Protein 3QXC (pdb70)

Foldseek 3Di:
DFAAEEEEFELFAPQQRLVLVLVLCVVCVVVVFFEAEAAAAEEQDDVVPDQPGSLSVRVVSNCVPPVPDDSCLRYPHYFNDPAQQAVRCCPPPVPDQDDLVVVLVSQSVCSNPGNYYYYYYPGGQAGDRHPVDGNVRSCVVNLHAYEYEYHQDPPRVVSVVVVVVVVVVDPHHYAYAYADDPPDPVSVVPPVVVLVVVQVVDPHGYYHSVVDSPVVVCVRNDDD

B-factor: mean 19.6, std 9.75, range [3.54, 58.25]

Secondary structure (DSSP, 8-state):
---EEEEEEESSTTSSHHHHHHHHHHHHHHTT--EEEE--EE-S--TTT---SHHHHHHHHHHTT-TT--HHHH--EE-SSSS-HHHHHHHH-TT----HHHHHHHHHHGGGT-SEEEEE--S-TT-BSSSS-BHHHHHHHHT-EEEEEE--STTHHHHHHHHHHHHHTSSS-EEEEE---TT--HHHHHTHHHHHHHHHH-SS--EEGGG-HHHHHHHHHS--

Sequence (224 aa):
FQQGHMLFISSSATNTNNAGKTTCARLLAQYCNACGVKTILLKPIETGVNDAINHSSSDAHLFLQQDNRLLDRSLTLKDISFYRYHKVSAPLIIAQQEEDPNAPIDTDNLTQRLHHNNFTKTYDLVIVEGAGGLCVPIITLEEEENMLDFALKLKAKMMLLISHDNLGLINDCLLLNDFLLKSHQQLDDYKKIAINLKGNNTAFHSISLPY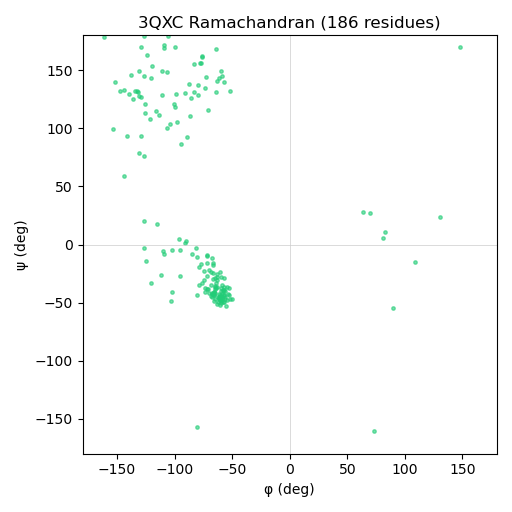IEELFNTRSNNPIVIFQQSLLKVLMSFALKGS

Radius of gyration: 17.0 Å; Cα contacts (8 Å, |Δi|>4): 403; chain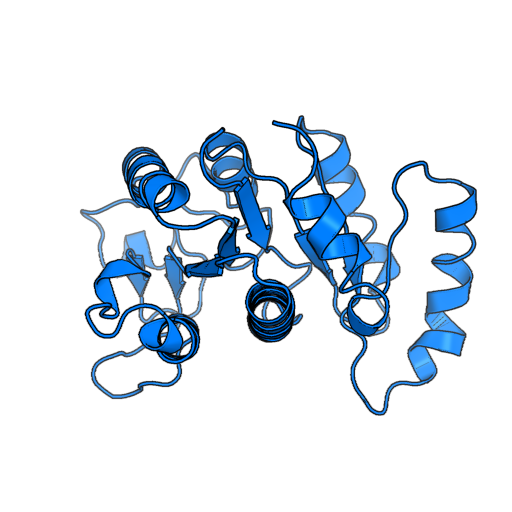s: 1; bounding box: 44×36×46 Å

Nearest PDB structures (foldseek):
  3mle-assembly2_B  TM=9.987E-01  e=5.145E-45  Helicobacter pylori 26695
  3of5-assembly1_A  TM=8.671E-01  e=1.325E-14  Francisella tularensis subsp. tularensis SCHU S4
  1dae-assembly1_A  TM=8.738E-01  e=1.668E-13  Escherichia coli
  1a82-assembly1_A  TM=8.531E-01  e=7.324E-14  Escherichia coli
  1dts-assembly1_A-2  TM=8.690E-01  e=9.820E-13  Escherichia coli

InterPro domains:
  IPR004472 Dethiobiotin synthase BioD [MF_00336] (1-194)
  IPR004472 Dethiobiotin synthase BioD [PTHR43210] (1-175)
  IPR004472 Dethiobiotin synthase BioD [TIGR00347] (3-168)
  IPR027417 P-loop containing nucleoside triphosphate hydrolase [G3DSA:3.40.50.300] (1-218)
  IPR027417 P-loop containing nucleoside triphosphate hydrolase [SSF52540] (2-175)

CATH classification: 3.40.50.300

Structure (mmCIF, N/CA/C/O backbone):
data_3QXC
#
_entry.id   3QXC
#
_cell.length_a   81.883
_cell.length_b   37.691
_cell.length_c   69.184
_cell.angle_alpha   90.00
_cell.angle_beta   101.24
_cell.angle_gamma   90.00
#
_symmetry.space_group_name_H-M   'C 1 2 1'
#
loop_
_entity.id
_entity.type
_entity.pdbx_description
1 polymer 'Dethiobiotin synthetase'
2 non-polymer "ADENOSINE-5'-TRIPHOSPHATE"
3 non-polymer 'MAGNESIUM ION'
4 non-polymer 'NITRATE ION'
5 non-polymer 1,2-ETHANEDIOL
6 non-polymer GLYCEROL
7 non-polymer DI(HYDROXYETHYL)ETHER
8 water water
#
loop_
_atom_site.group_PDB
_atom_site.id
_atom_site.type_symbol
_atom_site.label_atom_id
_atom_site.label_alt_id
_atom_site.label_comp_id
_atom_site.label_asym_id
_atom_site.label_entity_id
_atom_site.label_seq_id
_atom_site.pdbx_PDB_ins_code
_atom_site.Cartn_x
_atom_site.Cartn_y
_atom_site.Cartn_z
_atom_site.occupancy
_atom_site.B_iso_or_equiv
_atom_site.auth_seq_id
_atom_site.auth_comp_id
_atom_site.auth_asym_id
_atom_site.auth_atom_id
_atom_site.pdbx_PDB_model_num
ATOM 1 N N . PHE A 1 19 ? 23.449 -3.811 -5.709 1.00 24.91 -3 PHE A N 1
ATOM 2 C CA . PHE A 1 19 ? 21.952 -3.934 -5.932 1.00 22.12 -3 PHE A CA 1
ATOM 3 C C . PHE A 1 19 ? 21.517 -5.184 -5.216 1.00 19.62 -3 PHE A C 1
ATOM 4 O O . PHE A 1 19 ? 22.325 -5.983 -4.749 1.00 18.05 -3 PHE A O 1
ATOM 12 N N A GLN A 1 20 ? 20.228 -5.467 -5.236 0.50 18.42 -2 GLN A N 1
ATOM 13 N N B GLN A 1 20 ? 20.207 -5.430 -5.182 0.50 17.72 -2 GLN A N 1
ATOM 14 C CA A GLN A 1 20 ? 19.758 -6.791 -4.895 0.50 17.11 -2 GLN A CA 1
ATOM 15 C CA B GLN A 1 20 ? 19.654 -6.756 -4.863 0.50 15.66 -2 GLN A CA 1
ATOM 16 C C A GLN A 1 20 ? 20.064 -7.767 -6.053 0.50 16.84 -2 GLN A C 1
ATOM 17 C C B GLN A 1 20 ? 19.916 -7.708 -6.063 0.50 15.75 -2 GLN A C 1
ATOM 18 O O A GLN A 1 20 ? 20.758 -7.415 -7.028 0.50 16.19 -2 GLN A O 1
ATOM 19 O O B GLN A 1 20 ? 20.429 -7.243 -7.103 0.50 16.26 -2 GLN A O 1
ATOM 30 N N . GLY A 1 21 ? 19.707 -9.016 -5.862 1.00 16.43 -1 GLY A N 1
ATOM 31 C CA . GLY A 1 21 ? 20.004 -10.061 -6.882 1.00 15.09 -1 GLY A CA 1
ATOM 32 C C . GLY A 1 21 ? 19.363 -9.689 -8.232 1.00 16.33 -1 GLY A C 1
ATOM 33 O O . GLY A 1 21 ? 18.309 -9.008 -8.320 1.00 16.76 -1 GLY A O 1
ATOM 34 N N . HIS A 1 22 ? 19.997 -10.131 -9.273 1.00 14.50 0 HIS A N 1
ATOM 35 C CA . HIS A 1 22 ? 19.518 -10.008 -10.635 1.00 12.67 0 HIS A CA 1
ATOM 36 C C . HIS A 1 22 ? 18.421 -11.024 -10.897 1.00 11.15 0 HIS A C 1
ATOM 37 O O . HIS A 1 22 ? 18.320 -12.011 -10.183 1.00 12.75 0 HIS A O 1
ATOM 44 N N . MET A 1 23 ? 17.651 -10.781 -11.936 1.00 12.71 1 ME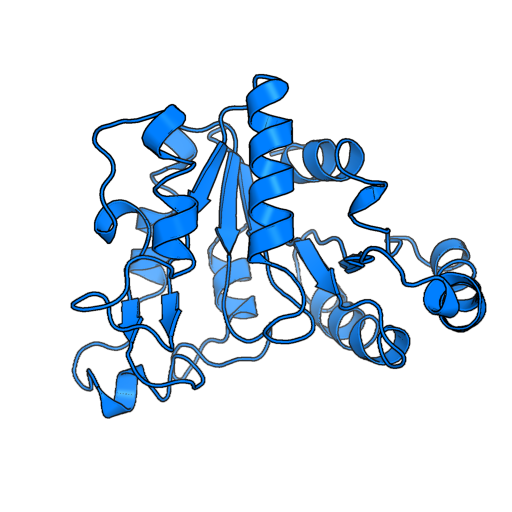T A N 1
ATOM 45 C CA . MET A 1 23 ? 16.543 -11.700 -12.286 1.00 11.45 1 MET A CA 1
ATOM 46 C C . MET A 1 23 ? 16.577 -11.944 -13.783 1.00 11.34 1 MET A C 1
ATOM 47 O O . MET A 1 23 ? 16.695 -10.983 -14.575 1.00 12.36 1 MET A O 1
ATOM 52 N N . LEU A 1 24 ? 16.486 -13.206 -14.139 1.00 11.39 2 LEU A N 1
ATOM 53 C CA . LEU A 1 24 ? 16.495 -13.647 -15.527 1.00 10.43 2 LEU A CA 1
ATOM 54 C C . LEU A 1 24 ? 15.264 -14.487 -15.779 1.00 10.71 2 LEU A C 1
ATOM 55 O O . LEU A 1 24 ? 15.063 -15.526 -15.142 1.00 12.32 2 LEU A O 1
ATOM 60 N N . PHE A 1 25 ? 14.451 -14.047 -16.727 1.00 10.47 3 PHE A N 1
ATOM 61 C CA . PHE A 1 25 ? 13.296 -14.780 -17.190 1.00 9.86 3 PHE A CA 1
ATOM 62 C C . PHE A 1 25 ? 13.709 -15.727 -18.305 1.00 10.68 3 PHE A C 1
ATOM 63 O O . PHE A 1 25 ? 14.464 -15.291 -19.175 1.00 11.95 3 PHE A O 1
ATOM 71 N N . ILE A 1 26 ? 13.200 -16.923 -18.280 1.00 10.80 4 ILE A N 1
ATOM 72 C CA . ILE A 1 26 ? 13.482 -17.905 -19.329 1.00 11.01 4 ILE A CA 1
ATOM 73 C C . ILE A 1 26 ? 12.199 -18.239 -20.030 1.00 11.04 4 ILE A C 1
ATOM 74 O O . ILE A 1 26 ? 11.263 -18.816 -19.440 1.00 12.05 4 ILE A O 1
ATOM 79 N N A SER A 1 27 ? 12.135 -17.870 -21.305 0.55 10.46 5 SER A N 1
ATOM 80 N N B SER A 1 27 ? 12.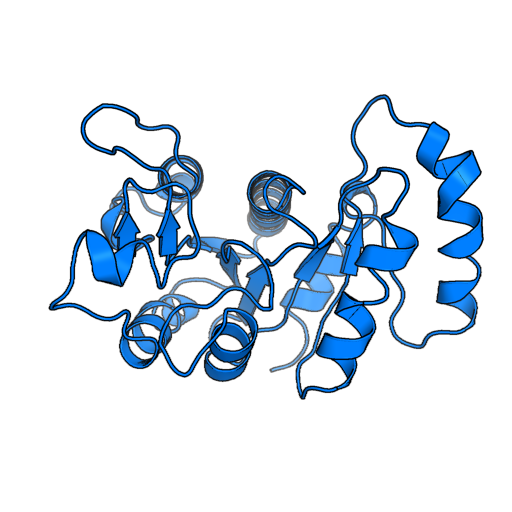186 -17.880 -21.306 0.15 9.77 5 SER A N 1
ATOM 81 N N C SER A 1 27 ? 12.165 -17.886 -21.308 0.30 10.20 5 SER A N 1
ATOM 82 C CA A SER A 1 27 ? 10.992 -18.172 -22.201 0.55 10.36 5 SER A CA 1
ATOM 83 C CA B SER A 1 27 ? 11.069 -18.114 -22.238 0.15 8.90 5 SER A CA 1
ATOM 84 C CA C SER A 1 27 ? 11.039 -18.167 -22.218 0.30 9.68 5 SER A CA 1
ATOM 85 C C A SER A 1 27 ? 11.536 -19.023 -23.327 0.55 10.30 5 SER A C 1
ATOM 86 C C B SER A 1 27 ? 11.538 -19.081 -23.314 0.15 9.64 5 SER A C 1
ATOM 87 C C C SER A 1 27 ? 11.545 -19.063 -23.324 0.30 9.99 5 SER A C 1
ATOM 88 O O A SER A 1 27 ? 12.659 -19.424 -23.322 0.55 11.14 5 SER A O 1
ATOM 89 O O B SER A 1 27 ? 12.637 -19.601 -23.248 0.15 9.94 5 SER A O 1
ATOM 90 O O C SER A 1 27 ? 12.663 -19.519 -23.303 0.30 10.65 5 SER A O 1
ATOM 97 N N . ALA A 1 28 ? 10.683 -19.347 -24.310 1.00 10.95 6 ALA A N 1
ATOM 98 C CA . ALA A 1 28 ? 11.050 -20.267 -25.381 1.00 11.13 6 ALA A CA 1
ATOM 99 C C . ALA A 1 28 ? 10.287 -19.993 -26.656 1.00 11.76 6 ALA A C 1
ATOM 100 O O . ALA A 1 28 ? 9.219 -19.393 -26.630 1.00 12.03 6 ALA A O 1
ATOM 102 N N . THR A 1 29 ? 10.829 -20.484 -27.719 1.00 11.57 7 THR A N 1
ATOM 103 C CA . THR A 1 29 ? 10.129 -20.491 -29.000 1.00 11.81 7 THR A CA 1
ATOM 104 C C . THR A 1 29 ? 8.888 -21.392 -28.940 1.00 13.57 7 THR A C 1
ATOM 105 O O . THR A 1 29 ? 7.931 -21.141 -29.693 1.00 15.79 7 THR A O 1
ATOM 109 N N . ASN A 1 30 ? 8.862 -22.434 -28.114 1.00 15.18 8 ASN A N 1
ATOM 110 C CA . ASN A 1 30 ? 7.808 -23.434 -28.099 1.00 15.31 8 ASN A CA 1
ATOM 111 C C . ASN A 1 30 ? 7.862 -24.180 -26.836 1.00 14.80 8 ASN A C 1
ATOM 112 O O . ASN A 1 30 ? 8.927 -24.295 -26.223 1.00 14.41 8 ASN A O 1
ATOM 117 N N A THR A 1 31 ? 6.719 -24.677 -26.375 0.70 15.74 9 THR A N 1
ATOM 118 N N B THR A 1 31 ? 6.724 -24.727 -26.424 0.30 15.35 9 THR A N 1
ATOM 119 C CA . THR A 1 31 ? 6.722 -25.630 -25.293 1.00 15.29 9 THR A CA 1
ATOM 120 C C A THR A 1 31 ? 7.587 -26.799 -25.703 0.70 14.89 9 THR A C 1
ATOM 121 C C B THR A 1 31 ? 7.689 -26.837 -25.619 0.30 14.38 9 THR A C 1
ATOM 122 O O A THR A 1 31 ? 7.649 -27.220 -26.842 0.70 15.66 9 THR A O 1
ATOM 123 O O B THR A 1 31 ? 7.803 -27.273 -26.761 0.30 14.05 9 THR A O 1
ATOM 130 N N A ASN A 1 32 ? 8.351 -27.259 -24.729 0.50 13.09 10 ASN A N 1
ATOM 131 N N B ASN A 1 32 ? 8.401 -27.354 -24.623 0.50 12.99 10 ASN A N 1
ATOM 132 C CA A ASN A 1 32 ? 9.230 -28.412 -24.843 0.50 14.14 10 ASN A CA 1
ATOM 133 C CA B ASN A 1 32 ? 9.361 -28.457 -24.788 0.50 14.20 10 ASN A CA 1
ATOM 134 C C A ASN A 1 32 ? 10.572 -28.055 -25.520 0.50 13.80 10 ASN A C 1
ATOM 135 C C B ASN A 1 32 ? 10.627 -28.063 -25.529 0.50 14.05 10 ASN A C 1
ATOM 136 O O A ASN A 1 32 ? 11.386 -28.986 -25.742 0.50 15.33 10 ASN A O 1
ATOM 137 O O B ASN A 1 32 ? 11.455 -28.970 -25.802 0.50 15.51 10 ASN A O 1
ATOM 146 N N . ALA A 1 33 ? 10.892 -26.768 -25.780 1.00 13.30 11 ALA A N 1
ATOM 147 C CA . ALA A 1 33 ? 12.129 -26.347 -26.474 1.00 12.72 11 ALA A CA 1
ATOM 148 C C . ALA A 1 33 ? 13.336 -26.594 -25.601 1.00 13.13 11 ALA A C 1
ATOM 149 O O . ALA A 1 33 ? 14.423 -26.789 -26.115 1.00 12.50 11 ALA A O 1
ATOM 151 N N . GLY A 1 34 ? 13.185 -26.539 -24.276 1.00 12.77 12 GLY A N 1
ATOM 152 C CA . GLY A 1 34 ? 14.293 -26.778 -23.358 1.00 12.28 12 GLY A CA 1
ATOM 153 C C . GLY A 1 34 ? 14.495 -25.734 -22.248 1.00 11.75 12 GLY A C 1
ATOM 154 O O . GLY A 1 34 ? 15.577 -25.639 -21.679 1.00 12.61 12 GLY A O 1
ATOM 155 N N . LYS A 1 35 ? 13.449 -24.991 -21.873 1.00 11.21 13 LYS A N 1
ATOM 156 C CA . LYS A 1 35 ? 13.573 -24.037 -20.781 1.00 11.03 13 LYS A CA 1
ATOM 157 C C . LYS A 1 35 ? 14.086 -24.672 -19.491 1.00 10.89 13 LYS A C 1
ATOM 158 O O . LYS A 1 35 ? 15.032 -24.103 -18.897 1.00 11.57 13 LYS A O 1
ATOM 164 N N . THR A 1 36 ? 13.449 -25.729 -19.043 1.00 11.47 14 THR A N 1
ATOM 165 C CA . THR A 1 36 ? 13.811 -26.296 -17.784 1.00 11.18 14 THR A CA 1
ATOM 166 C C . THR A 1 36 ? 15.201 -26.921 -17.834 1.00 12.29 14 THR A C 1
ATOM 167 O O . THR A 1 36 ? 16.014 -26.737 -16.899 1.00 12.65 14 THR A O 1
ATOM 171 N N . THR A 1 37 ? 15.538 -27.625 -18.899 1.00 12.38 15 THR A N 1
ATOM 172 C CA . THR A 1 37 ? 16.876 -28.211 -19.046 1.00 12.51 15 THR A CA 1
ATOM 173 C C . THR A 1 37 ? 17.954 -27.123 -18.957 1.00 13.21 15 THR A C 1
ATOM 174 O O . THR A 1 37 ? 18.965 -27.241 -18.256 1.00 13.27 15 THR A O 1
ATOM 178 N N . CYS A 1 38 ? 17.746 -26.068 -19.723 1.00 12.17 16 CYS A N 1
ATOM 179 C CA . CYS A 1 38 ? 18.753 -25.016 -19.833 1.00 10.91 16 CYS A CA 1
ATOM 180 C C . CYS A 1 38 ? 18.792 -24.178 -18.568 1.00 12.14 16 CYS A C 1
ATOM 181 O O . CYS A 1 38 ? 19.888 -23.809 -18.116 1.00 12.71 16 CYS A O 1
ATOM 184 N N . ALA A 1 39 ? 17.644 -23.921 -17.952 1.00 11.11 17 ALA A N 1
ATOM 185 C CA . ALA A 1 39 ? 17.620 -23.212 -16.673 1.00 11.64 17 ALA A CA 1
ATOM 186 C C . ALA A 1 39 ? 18.414 -23.970 -15.637 1.00 11.37 17 ALA A C 1
ATOM 187 O O . ALA A 1 39 ? 19.191 -23.389 -14.864 1.00 12.48 17 ALA A O 1
ATOM 189 N N . ARG A 1 40 ? 18.193 -25.284 -15.550 1.00 11.32 18 ARG A N 1
ATOM 190 C CA . ARG A 1 40 ? 18.874 -26.103 -14.527 1.00 12.54 18 ARG A CA 1
ATOM 191 C C . ARG A 1 40 ? 20.362 -26.090 -14.821 1.00 11.72 18 ARG A C 1
ATOM 192 O O . ARG A 1 40 ? 21.192 -26.023 -13.887 1.00 12.89 18 ARG A O 1
ATOM 200 N N . LEU A 1 41 ? 20.786 -26.204 -16.060 1.00 13.25 19 LEU A N 1
ATOM 201 C CA . LEU A 1 41 ? 22.227 -26.208 -16.410 1.00 13.57 19 LEU A CA 1
ATOM 202 C C . LEU A 1 41 ? 22.823 -24.858 -16.089 1.00 13.01 19 LEU A C 1
ATOM 203 O O . LEU A 1 41 ? 23.949 -24.798 -15.532 1.00 13.47 19 LEU A O 1
ATOM 208 N N . LEU A 1 42 ? 22.122 -23.750 -16.360 1.00 12.44 20 LEU A N 1
ATOM 209 C CA . LEU A 1 42 ? 22.681 -22.434 -16.072 1.00 12.34 20 LEU A CA 1
ATOM 210 C C . LEU A 1 42 ? 22.768 -22.182 -14.558 1.00 11.96 20 LEU A C 1
ATOM 211 O O . LEU A 1 42 ? 23.789 -21.688 -14.086 1.00 12.76 20 LEU A O 1
ATOM 216 N N . ALA A 1 43 ? 21.711 -22.571 -13.798 1.00 11.98 21 ALA A N 1
ATOM 217 C CA . ALA A 1 43 ? 21.795 -22.371 -12.360 1.00 11.70 21 ALA A CA 1
ATOM 218 C C . ALA A 1 43 ? 22.922 -23.252 -11.765 1.00 12.26 21 ALA A C 1
ATOM 219 O O . ALA A 1 43 ? 23.592 -22.815 -10.824 1.00 13.13 21 ALA A O 1
ATOM 221 N N . GLN A 1 44 ? 23.113 -24.463 -12.278 1.00 12.61 22 GLN A N 1
ATOM 222 C CA . GLN A 1 44 ? 24.179 -25.327 -11.771 1.00 12.99 22 GLN A CA 1
ATOM 223 C C . GLN A 1 44 ? 25.521 -24.657 -11.994 1.00 13.23 22 GLN A C 1
ATOM 224 O O . GLN A 1 44 ? 26.392 -24.583 -11.088 1.00 14.81 22 GLN A O 1
ATOM 230 N N . TYR A 1 45 ? 25.731 -24.119 -13.173 1.00 12.94 23 TYR A N 1
ATOM 231 C CA . TYR A 1 45 ? 26.986 -23.422 -13.527 1.00 13.37 23 TYR A CA 1
ATOM 232 C C . TYR A 1 45 ? 27.169 -22.226 -12.652 1.00 12.53 23 TYR A C 1
ATOM 233 O O . TYR A 1 45 ? 28.273 -22.017 -12.079 1.00 14.34 23 TYR A O 1
ATOM 242 N N . CYS A 1 46 ? 26.153 -21.386 -12.508 1.00 12.90 24 CYS A N 1
ATOM 243 C CA . CYS A 1 46 ? 26.268 -20.194 -11.704 1.00 13.56 24 CYS A CA 1
ATOM 244 C C . CYS A 1 46 ? 26.588 -20.597 -10.252 1.00 13.51 24 CYS A C 1
ATOM 245 O O . CYS A 1 46 ? 27.532 -20.023 -9.659 1.00 13.86 24 CYS A O 1
ATOM 248 N N . ASN A 1 47 ? 25.867 -21.546 -9.692 1.00 13.25 25 ASN A N 1
ATOM 249 C CA . ASN A 1 47 ? 26.150 -21.961 -8.301 1.00 14.46 25 ASN A CA 1
ATOM 250 C C . ASN A 1 47 ? 27.595 -22.476 -8.166 1.00 15.14 25 ASN A C 1
ATOM 251 O O . ASN A 1 47 ? 28.227 -22.231 -7.150 1.00 16.46 25 ASN A O 1
ATOM 256 N N . ALA A 1 48 ? 28.117 -23.172 -9.143 1.00 15.43 26 ALA A N 1
ATOM 257 C CA . ALA A 1 48 ? 29.473 -23.711 -9.096 1.00 15.70 26 ALA A CA 1
ATOM 258 C C . ALA A 1 48 ? 30.490 -22.618 -9.192 1.00 17.10 26 ALA A C 1
ATOM 259 O O . ALA A 1 48 ? 31.616 -22.786 -8.669 1.00 20.62 26 ALA A O 1
ATOM 261 N N . CYS A 1 49 ? 30.146 -21.481 -9.711 1.00 16.17 27 CYS A N 1
ATOM 262 C CA . CYS A 1 49 ? 30.952 -20.279 -9.797 1.00 17.97 27 CYS A CA 1
ATOM 263 C C . CYS A 1 49 ? 30.799 -19.329 -8.572 1.00 17.88 27 CYS A C 1
ATOM 264 O O . CYS A 1 49 ? 31.373 -18.232 -8.553 1.00 22.96 27 CYS A O 1
ATOM 267 N N . GLY A 1 50 ? 30.018 -19.777 -7.599 1.00 16.67 28 GLY A N 1
ATOM 268 C CA . GLY A 1 50 ? 29.770 -18.941 -6.432 1.00 19.55 28 GLY A CA 1
ATOM 269 C C . GLY A 1 50 ? 28.676 -17.896 -6.574 1.00 18.53 28 GLY A C 1
ATOM 270 O O . GLY A 1 50 ? 28.582 -17.001 -5.753 1.00 20.15 28 GLY A O 1
ATOM 271 N N . VAL A 1 51 ? 27.899 -17.959 -7.634 1.00 15.71 29 VAL A N 1
ATOM 272 C CA . VAL A 1 51 ? 26.809 -17.038 -7.839 1.00 15.65 29 VAL A CA 1
ATOM 273 C C . VAL A 1 51 ? 25.549 -17.786 -7.360 1.00 14.18 29 VAL A C 1
ATOM 274 O O . VAL A 1 51 ? 25.094 -18.716 -8.029 1.00 13.82 29 VAL A O 1
ATOM 278 N N . LYS A 1 52 ? 25.036 -17.409 -6.207 1.00 13.50 30 LYS A N 1
ATOM 279 C CA . LYS A 1 52 ? 23.983 -18.107 -5.542 1.00 13.41 30 LYS A CA 1
ATOM 280 C C . LYS A 1 52 ? 22.646 -17.914 -6.315 1.00 12.64 30 LYS A C 1
ATOM 281 O O . LYS A 1 52 ? 22.168 -16.798 -6.419 1.00 12.63 30 LYS A O 1
ATOM 287 N N . THR A 1 53 ? 22.122 -19.005 -6.822 1.00 12.80 31 THR A N 1
ATOM 288 C CA . THR A 1 53 ? 21.060 -18.924 -7.851 1.00 11.36 31 THR A CA 1
ATOM 289 C C . THR A 1 53 ? 19.909 -19.833 -7.486 1.00 11.71 31 THR A C 1
ATOM 290 O O . THR A 1 53 ? 20.108 -21.016 -7.197 1.00 12.77 31 THR A O 1
ATOM 294 N N . ILE A 1 54 ? 18.691 -19.275 -7.546 1.00 11.91 32 ILE A N 1
ATOM 295 C CA . ILE A 1 54 ? 17.442 -20.021 -7.293 1.00 12.41 32 ILE A CA 1
ATOM 296 C C . ILE A 1 54 ? 16.678 -20.135 -8.648 1.00 11.17 32 ILE A C 1
ATOM 297 O O . ILE A 1 54 ? 16.716 -19.196 -9.451 1.00 12.17 32 ILE A O 1
ATOM 302 N N . LEU A 1 55 ? 15.939 -21.235 -8.765 1.00 10.44 33 LEU A N 1
ATOM 303 C CA . LEU A 1 55 ? 15.080 -21.514 -9.910 1.00 11.55 33 LEU A CA 1
ATOM 304 C C . LEU A 1 55 ? 13.623 -21.440 -9.465 1.00 10.49 33 LEU A C 1
ATOM 305 O O . LEU A 1 55 ? 13.208 -22.199 -8.560 1.00 11.48 33 LEU A O 1
ATOM 310 N N . LEU A 1 56 ? 12.802 -20.685 -10.161 1.00 10.79 34 LEU A N 1
ATOM 311 C CA . LEU A 1 56 ? 11.390 -20.492 -9.844 1.00 10.36 34 LEU A CA 1
ATOM 312 C C . LEU A 1 56 ? 10.545 -20.815 -11.080 1.00 11.44 34 LEU A C 1
ATOM 313 O O . LEU A 1 56 ? 10.952 -20.549 -12.205 1.00 10.96 34 LEU A O 1
ATOM 318 N N . LYS A 1 57 ? 9.376 -21.381 -10.826 1.00 11.11 35 LYS A N 1
ATOM 319 C CA . LYS A 1 57 ? 8.405 -21.713 -11.882 1.00 11.30 35 LYS A CA 1
ATOM 320 C C . LYS A 1 57 ? 7.070 -21.171 -11.433 1.00 10.45 35 LYS A C 1
ATOM 321 O O . LYS A 1 57 ? 6.229 -21.927 -10.901 1.00 11.93 35 LYS A O 1
ATOM 327 N N . PRO A 1 58 ? 6.803 -19.875 -11.558 1.00 11.05 36 PRO A N 1
ATOM 328 C CA . PRO A 1 58 ? 5.663 -19.264 -10.862 1.00 11.89 36 PRO A CA 1
ATOM 329 C C . PRO A 1 58 ? 4.323 -19.784 -11.308 1.00 12.34 36 PRO A C 1
ATOM 330 O O . PRO A 1 58 ? 3.395 -19.855 -10.493 1.00 12.21 36 PRO A O 1
ATOM 334 N N . ILE A 1 59 ? 4.219 -20.134 -12.585 1.00 11.78 37 ILE A N 1
ATOM 335 C CA . ILE A 1 59 ? 2.987 -20.623 -13.219 1.00 11.82 37 ILE A CA 1
ATOM 336 C C . ILE A 1 59 ? 3.298 -21.889 -13.934 1.00 12.16 37 ILE A C 1
ATOM 337 O O . ILE A 1 59 ? 4.202 -21.994 -14.750 1.00 13.17 37 ILE A O 1
ATOM 342 N N . GLU A 1 60 ? 2.528 -22.933 -13.638 1.00 13.08 38 GLU A N 1
ATOM 343 C CA . GLU A 1 60 ? 2.750 -24.219 -14.275 1.00 13.30 38 GLU A CA 1
ATOM 344 C C . GLU A 1 60 ? 1.414 -24.881 -14.622 1.00 14.06 38 GLU A C 1
ATOM 345 O O . GLU A 1 60 ? 0.556 -24.982 -13.718 1.00 15.60 38 GLU A O 1
ATOM 351 N N . THR A 1 61 ? 1.261 -25.334 -15.861 1.00 15.38 39 THR A N 1
ATOM 352 C CA . THR A 1 61 ? 0.071 -26.082 -16.312 1.00 15.24 39 THR A CA 1
ATOM 353 C C . THR A 1 61 ? 0.460 -27.517 -16.544 1.00 16.18 39 THR A C 1
ATOM 354 O O . THR A 1 61 ? 1.625 -27.930 -16.455 1.00 16.73 39 THR A O 1
ATOM 358 N N . GLY A 1 62 ? -0.560 -28.386 -16.737 1.00 15.68 40 GLY A N 1
ATOM 359 C CA . GLY A 1 62 ? -0.294 -29.761 -16.958 1.00 17.79 40 GLY A CA 1
ATOM 360 C C . GLY A 1 62 ? 0.221 -30.598 -15.848 1.00 17.05 40 GLY A C 1
ATOM 361 O O . GLY A 1 62 ? 0.910 -31.603 -16.039 1.00 20.64 40 GLY A O 1
ATOM 362 N N . VAL A 1 63 ? -0.107 -30.215 -14.612 1.00 16.99 41 VAL A N 1
ATOM 363 C CA . VAL A 1 63 ? 0.468 -30.885 -13.500 1.00 17.79 41 VAL A CA 1
ATOM 364 C C . VAL A 1 63 ? -0.597 -31.556 -12.600 1.00 18.96 41 VAL A C 1
ATOM 365 O O . VAL A 1 63 ? -1.731 -31.125 -12.566 1.00 20.93 41 VAL A O 1
ATOM 369 N N . ASN A 1 64 ? -0.185 -32.593 -11.908 1.00 19.33 42 ASN A N 1
ATOM 370 C CA . ASN A 1 64 ? -1.049 -33.233 -10.881 1.00 19.49 42 ASN A CA 1
ATOM 371 C C . ASN A 1 64 ? -0.154 -33.614 -9.727 1.00 19.24 42 ASN A C 1
ATOM 372 O O . ASN A 1 64 ? 0.408 -34.683 -9.700 1.00 20.21 42 ASN A O 1
ATOM 377 N N . ASP A 1 65 ? -0.080 -32.701 -8.763 1.00 18.76 43 ASP A N 1
ATOM 378 C CA . ASP A 1 65 ? 0.868 -32.809 -7.681 1.00 19.16 43 ASP A CA 1
ATOM 379 C C . ASP A 1 65 ? 0.541 -33.881 -6.680 1.00 22.69 43 ASP A C 1
ATOM 380 O O . ASP A 1 65 ? 1.393 -34.227 -5.881 1.00 23.28 43 ASP A O 1
ATOM 385 N N . ALA A 1 66 ? -0.695 -34.329 -6.755 1.00 23.14 44 ALA A N 1
ATOM 386 C CA . ALA A 1 66 ? -1.161 -35.398 -5.802 1.00 25.12 44 ALA A CA 1
ATOM 387 C C . ALA A 1 66 ? -0.518 -36.710 -6.187 1.00 26.15 44 ALA A C 1
ATOM 388 O O . ALA A 1 66 ? -0.422 -37.614 -5.324 1.00 29.10 44 ALA A O 1
ATOM 390 N N . ILE A 1 67 ? -0.182 -36.885 -7.430 1.00 25.84 45 ILE A N 1
ATOM 391 C CA . ILE A 1 67 ? 0.264 -38.191 -7.989 1.00 27.98 45 ILE A CA 1
ATOM 392 C C . ILE A 1 67 ? 1.609 -38.155 -8.675 1.00 27.47 45 ILE A C 1
ATOM 393 O O . ILE A 1 67 ? 2.157 -39.200 -8.955 1.00 30.01 45 ILE A O 1
ATOM 398 N N . ASN A 1 68 ? 2.155 -36.957 -8.996 1.00 25.74 46 ASN A N 1
ATOM 399 C CA . ASN A 1 68 ? 3.373 -36.838 -9.803 1.00 24.56 46 ASN A CA 1
ATOM 400 C C . ASN A 1 68 ? 4.324 -35.759 -9.167 1.00 23.59 46 ASN A C 1
ATOM 401 O O . ASN A 1 68 ? 3.857 -34.642 -8.859 1.00 25.69 46 ASN A O 1
ATOM 406 N N . HIS A 1 69 ? 5.545 -36.140 -8.890 1.00 20.96 47 HIS A N 1
ATOM 407 C CA . HIS A 1 69 ? 6.539 -35.257 -8.295 1.00 20.77 47 HIS A CA 1
ATOM 408 C C . HIS A 1 69 ? 7.694 -34.976 -9.279 1.00 19.21 47 HIS A C 1
ATOM 409 O O . HIS A 1 69 ? 8.844 -34.857 -8.878 1.00 19.29 47 HIS A O 1
ATOM 416 N N A SER A 1 70 ? 7.311 -34.769 -10.517 0.50 19.05 48 SER A N 1
ATOM 417 N N B SER A 1 70 ? 7.418 -34.838 -10.556 0.50 19.12 48 SER A N 1
ATOM 418 C CA A SER A 1 70 ? 8.276 -34.630 -11.631 0.50 19.48 48 SER A CA 1
ATOM 419 C CA B SER A 1 70 ? 8.506 -34.504 -11.536 0.50 18.87 48 SER A CA 1
ATOM 420 C C A SER A 1 70 ? 8.097 -33.360 -12.431 0.50 17.41 48 SER A C 1
ATOM 421 C C B SER A 1 70 ? 8.030 -33.381 -12.496 0.50 16.97 48 SER A C 1
ATOM 422 O O A SER A 1 70 ? 8.846 -33.153 -13.411 0.50 17.10 48 SER A O 1
ATOM 423 O O B SER A 1 70 ? 8.476 -33.285 -13.651 0.50 16.91 48 SER A O 1
ATOM 428 N N . SER A 1 71 ? 7.188 -32.497 -11.984 1.00 15.40 49 SER A N 1
ATOM 429 C CA . SER A 1 71 ? 6.939 -31.218 -12.687 1.00 14.17 49 SER A CA 1
ATOM 430 C C . SER A 1 71 ? 8.188 -30.339 -12.679 1.00 13.16 49 SER A C 1
ATOM 431 O O . SER A 1 71 ? 9.145 -30.605 -11.950 1.00 14.48 49 SER A O 1
ATOM 434 N N . ASP A 1 72 ? 8.136 -29.277 -13.429 1.00 13.12 50 ASP A N 1
ATOM 435 C CA . ASP A 1 72 ? 9.258 -28.330 -13.448 1.00 12.49 50 ASP A CA 1
ATOM 436 C C . ASP A 1 72 ? 9.541 -27.785 -12.106 1.00 12.68 50 ASP A C 1
ATOM 437 O O . ASP A 1 72 ? 10.711 -27.715 -11.669 1.00 13.18 50 ASP A O 1
ATOM 442 N N . ALA A 1 73 ? 8.475 -27.438 -11.380 1.00 12.08 51 ALA A N 1
ATOM 443 C CA . ALA A 1 73 ? 8.671 -26.942 -10.024 1.00 12.87 51 ALA A CA 1
ATOM 444 C C . ALA A 1 73 ? 9.309 -27.995 -9.108 1.00 12.66 51 ALA A C 1
ATOM 445 O O . ALA A 1 73 ? 10.131 -27.648 -8.239 1.00 13.75 51 ALA A O 1
ATOM 447 N N . HIS A 1 74 ? 8.960 -29.284 -9.258 1.00 13.35 52 HIS A N 1
ATOM 448 C CA . HIS A 1 74 ? 9.584 -30.316 -8.458 1.00 13.94 52 HIS A CA 1
ATOM 449 C C . HIS A 1 74 ? 11.071 -30.456 -8.775 1.00 14.24 52 HIS A C 1
ATOM 450 O O . HIS A 1 74 ? 11.882 -30.647 -7.864 1.00 14.31 52 HIS A O 1
ATOM 457 N N . LEU A 1 75 ? 11.430 -30.373 -10.051 1.00 13.80 53 LEU A N 1
ATOM 458 C CA . LEU A 1 75 ? 12.822 -30.486 -10.441 1.00 14.10 53 LEU A CA 1
ATOM 459 C C . LEU A 1 75 ? 13.640 -29.312 -9.918 1.00 13.14 53 LEU A C 1
ATOM 460 O O . LEU A 1 75 ? 14.741 -29.430 -9.368 1.00 14.28 53 LEU A O 1
ATOM 465 N N . PHE A 1 76 ? 13.059 -28.124 -10.050 1.00 12.26 54 PHE A N 1
ATOM 466 C CA . PHE A 1 76 ? 13.639 -26.906 -9.504 1.00 13.45 54 PHE A CA 1
ATOM 467 C C . PHE A 1 76 ? 13.804 -27.044 -7.999 1.00 12.56 54 PHE A C 1
ATOM 468 O O . PHE A 1 76 ? 14.847 -26.653 -7.449 1.00 13.48 54 PHE A O 1
ATOM 476 N N . LEU A 1 77 ? 12.797 -27.529 -7.303 1.00 13.45 55 LEU A N 1
ATOM 477 C CA . LEU A 1 77 ? 12.870 -27.677 -5.851 1.00 13.35 55 LEU A CA 1
ATOM 478 C C . LEU A 1 77 ? 14.037 -28.591 -5.440 1.00 14.78 55 LEU A C 1
ATOM 479 O O . LEU A 1 77 ? 14.757 -28.265 -4.521 1.00 14.95 55 LEU A O 1
ATOM 484 N N A GLN A 1 78 ? 14.223 -29.683 -6.119 0.60 14.42 56 GLN A N 1
ATOM 485 N N B GLN A 1 78 ? 14.193 -29.685 -6.155 0.40 14.32 56 GLN A N 1
ATOM 486 C CA A GLN A 1 78 ? 15.312 -30.589 -5.776 0.60 14.69 56 GLN A CA 1
ATOM 487 C CA B GLN A 1 78 ? 15.283 -30.674 -5.950 0.40 14.29 56 GLN A CA 1
ATOM 488 C C A GLN A 1 78 ? 16.631 -29.797 -5.884 0.60 14.22 56 GLN A C 1
ATOM 489 C C B GLN A 1 78 ? 16.653 -29.987 -6.018 0.40 14.12 56 GLN A C 1
ATOM 490 O O A GLN A 1 78 ? 17.481 -29.766 -4.974 0.60 13.85 56 GLN A O 1
ATOM 491 O O B GLN A 1 78 ? 17.571 -30.276 -5.223 0.40 13.86 56 GLN A O 1
ATOM 502 N N . ASP A 1 79 ? 16.803 -29.099 -7.001 1.00 12.96 57 ASP A N 1
ATOM 503 C CA . ASP A 1 79 ? 18.066 -28.354 -7.149 1.00 13.75 57 ASP A CA 1
ATOM 504 C C . ASP A 1 79 ? 18.226 -27.281 -6.074 1.00 13.55 57 ASP A C 1
ATOM 505 O O . ASP A 1 79 ? 19.312 -27.070 -5.510 1.00 13.77 57 ASP A O 1
ATOM 510 N N . ASN A 1 80 ? 17.119 -26.553 -5.828 1.00 12.34 58 ASN A N 1
ATOM 511 C CA . ASN A 1 80 ? 17.111 -25.491 -4.902 1.00 13.26 58 ASN A CA 1
ATOM 512 C C . ASN A 1 80 ? 17.391 -25.924 -3.461 1.00 12.53 58 ASN A C 1
ATOM 513 O O . ASN A 1 80 ? 17.965 -25.120 -2.692 1.00 12.68 58 ASN A O 1
ATOM 518 N N . ARG A 1 81 ? 17.002 -27.127 -3.109 1.00 12.75 59 ARG A N 1
ATOM 519 C CA . ARG A 1 81 ? 17.168 -27.552 -1.713 1.00 13.09 59 ARG A CA 1
ATOM 520 C C . ARG A 1 81 ? 18.657 -27.789 -1.422 1.00 14.29 59 ARG A C 1
ATOM 521 O O . ARG A 1 81 ? 19.010 -27.916 -0.209 1.00 15.61 59 ARG A O 1
ATOM 529 N N . LEU A 1 82 ? 19.534 -27.802 -2.406 1.00 13.24 60 LEU A N 1
ATOM 530 C CA . LEU A 1 82 ? 20.973 -27.856 -2.210 1.00 15.10 60 LEU A CA 1
ATOM 531 C C . LEU A 1 82 ? 21.494 -26.581 -1.550 1.00 15.38 60 LEU A C 1
ATOM 532 O O . LEU A 1 82 ? 22.594 -26.532 -1.038 1.00 16.39 60 LEU A O 1
ATOM 537 N N . LEU A 1 83 ? 20.662 -25.531 -1.576 0.80 12.71 61 LEU A N 1
ATOM 538 C CA . LEU A 1 83 ? 20.978 -24.217 -1.004 0.80 13.59 61 LEU A CA 1
ATOM 539 C C . LEU A 1 83 ? 20.114 -23.896 0.216 0.80 13.00 61 LEU A C 1
ATOM 540 O O . LEU A 1 83 ? 20.512 -23.107 1.065 0.80 14.92 61 LEU A O 1
ATOM 545 N N . ASP A 1 84 ? 18.926 -24.481 0.283 1.00 15.32 62 ASP A N 1
ATOM 546 C CA . ASP A 1 84 ? 17.959 -24.174 1.352 1.00 14.76 62 ASP A CA 1
ATOM 547 C C . ASP A 1 84 ? 17.063 -25.345 1.555 1.00 15.18 62 ASP A C 1
ATOM 548 O O . ASP A 1 84 ? 16.143 -25.596 0.798 1.00 14.95 62 ASP A O 1
ATOM 553 N N . ARG A 1 85 ? 17.319 -26.166 2.561 1.00 15.77 63 ARG A N 1
ATOM 554 C CA . ARG A 1 85 ? 16.480 -27.343 2.843 1.00 16.87 63 ARG A CA 1
ATOM 555 C C . ARG A 1 85 ? 15.073 -27.041 3.157 1.00 16.04 63 ARG A C 1
ATOM 556 O O . ARG A 1 85 ? 14.194 -27.907 3.019 1.00 17.49 63 ARG A O 1
ATOM 564 N N . SER A 1 86 ? 14.806 -25.839 3.617 1.00 16.59 64 SER A N 1
ATOM 565 C CA . SER A 1 86 ? 13.440 -25.422 4.084 1.00 18.51 64 SER A CA 1
ATOM 566 C C . SER A 1 86 ? 12.506 -25.143 2.937 1.00 17.41 64 SER A C 1
ATOM 567 O O . SER A 1 86 ? 11.322 -25.041 3.159 1.00 19.32 64 SER A O 1
ATOM 570 N N . LEU A 1 87 ? 13.017 -24.958 1.708 1.00 15.97 65 LEU A N 1
ATOM 571 C CA . LEU A 1 87 ? 12.087 -24.701 0.597 1.00 15.88 65 LEU A CA 1
ATOM 572 C C . LEU A 1 87 ? 11.139 -25.836 0.383 1.00 15.14 65 LEU A C 1
ATOM 573 O O . LEU A 1 87 ? 11.479 -27.015 0.483 1.00 17.23 65 LEU A O 1
ATOM 578 N N . THR A 1 88 ? 9.913 -25.452 0.022 1.00 17.23 66 THR A N 1
ATOM 579 C CA . THR A 1 88 ? 8.873 -26.367 -0.401 1.00 16.39 66 THR A CA 1
ATOM 580 C C . THR A 1 88 ? 8.282 -25.884 -1.750 1.00 15.86 66 THR A C 1
ATOM 581 O O . THR A 1 88 ? 8.552 -24.777 -2.202 1.00 16.24 66 THR A O 1
ATOM 585 N N . LEU A 1 89 ? 7.472 -26.707 -2.370 1.00 15.59 67 LEU A N 1
ATOM 586 C CA . LEU A 1 89 ? 6.960 -26.453 -3.684 1.00 15.14 67 LEU A CA 1
ATOM 587 C C . LEU A 1 89 ? 6.259 -25.126 -3.711 1.00 15.55 67 LEU A C 1
ATOM 588 O O . LEU A 1 89 ? 6.417 -24.323 -4.638 1.00 15.17 67 LEU A O 1
ATOM 593 N N . LYS A 1 90 ? 5.418 -24.835 -2.707 1.00 15.97 68 LYS A N 1
ATOM 594 C CA . LYS A 1 90 ? 4.642 -23.601 -2.698 1.00 15.80 68 LYS A CA 1
ATOM 595 C C . LYS A 1 90 ? 5.455 -22.319 -2.540 1.00 14.40 68 LYS A C 1
ATOM 596 O O . LYS A 1 90 ? 4.942 -21.245 -2.765 1.00 16.16 68 LYS A O 1
ATOM 602 N N . ASP A 1 91 ? 6.746 -22.443 -2.184 1.00 13.30 69 ASP A N 1
ATOM 603 C CA . ASP A 1 91 ? 7.634 -21.318 -2.136 1.00 15.23 69 ASP A CA 1
ATOM 604 C C . ASP A 1 91 ? 8.148 -20.882 -3.491 1.00 14.19 69 ASP A C 1
ATOM 605 O O . ASP A 1 91 ? 8.593 -19.752 -3.571 1.00 15.42 69 ASP A O 1
ATOM 610 N N . ILE A 1 92 ? 8.058 -21.772 -4.473 1.00 13.08 70 ILE A N 1
ATOM 611 C CA . ILE A 1 92 ? 8.685 -21.494 -5.790 1.00 13.85 70 ILE A CA 1
ATOM 612 C C . ILE A 1 92 ? 7.731 -21.622 -6.954 1.00 13.25 70 ILE A C 1
ATOM 613 O O . ILE A 1 92 ? 8.154 -21.310 -8.064 1.00 13.72 70 ILE A O 1
ATOM 618 N N . SER A 1 93 ? 6.484 -22.019 -6.715 1.00 13.12 71 SER A N 1
ATOM 619 C CA . SER A 1 93 ? 5.493 -22.126 -7.745 1.00 12.73 71 SER A CA 1
ATOM 620 C C . SER A 1 93 ? 4.134 -21.795 -7.140 1.00 13.19 71 SER A C 1
ATOM 621 O O . SER A 1 93 ? 3.817 -22.356 -6.091 1.00 15.37 71 SER A O 1
ATOM 624 N N . PHE A 1 94 ? 3.379 -20.957 -7.781 1.00 12.96 72 PHE A N 1
ATOM 625 C CA . PHE A 1 94 ? 2.241 -20.268 -7.160 1.00 14.20 72 PHE A CA 1
ATOM 626 C C . PHE A 1 94 ? 0.879 -20.486 -7.775 1.00 14.39 72 PHE A C 1
ATOM 627 O O . PHE A 1 94 ? -0.172 -20.452 -7.103 1.00 17.14 72 PHE A O 1
ATOM 635 N N . TYR A 1 95 ? 0.833 -20.665 -9.073 1.00 14.37 73 TYR A N 1
ATOM 636 C CA . TYR A 1 95 ? -0.397 -20.931 -9.809 1.00 13.66 73 TYR A CA 1
ATOM 637 C C . TYR A 1 95 ? -0.160 -22.206 -10.596 1.00 13.46 73 TYR A C 1
ATOM 638 O O . TYR A 1 95 ? 0.655 -22.221 -11.513 1.00 14.17 73 TYR A O 1
ATOM 647 N N . ARG A 1 96 ? -0.863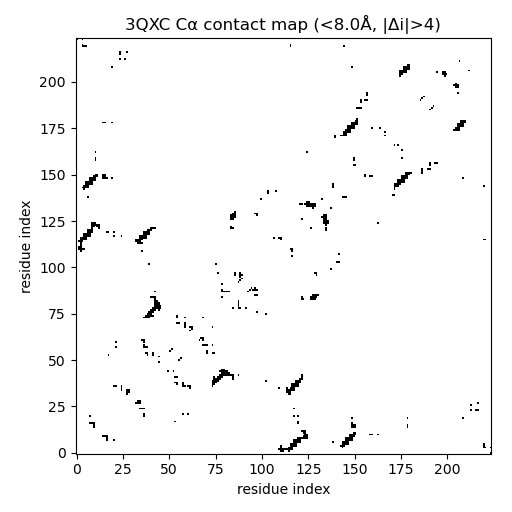 -23.288 -10.265 1.00 13.88 74 ARG A N 1
ATOM 648 C CA . ARG A 1 96 ? -0.659 -24.620 -10.798 1.00 13.78 74 ARG A CA 1
ATOM 649 C C . ARG A 1 96 ? -1.962 -25.249 -11.227 1.00 14.63 74 ARG A C 1
ATOM 650 O O . ARG A 1 96 ? -2.943 -25.189 -10.443 1.00 16.46 74 ARG A O 1
ATOM 658 N N . TYR A 1 97 ? -1.968 -25.806 -12.400 1.00 14.05 75 TYR A N 1
ATOM 659 C CA . TYR A 1 97 ? -3.186 -26.269 -13.040 1.00 14.74 75 TYR A CA 1
ATOM 660 C C . TYR A 1 97 ? -2.998 -27.588 -13.691 1.00 14.97 75 TYR A C 1
ATOM 661 O O . TYR A 1 97 ? -1.929 -27.951 -14.128 1.00 15.02 75 TYR A O 1
ATOM 670 N N . HIS A 1 98 ? -4.097 -28.405 -13.667 1.00 15.72 76 HIS A N 1
ATOM 671 C CA . HIS A 1 98 ? -4.098 -29.701 -14.364 1.00 16.93 76 HIS A CA 1
ATOM 672 C C . HIS A 1 98 ? -4.132 -29.573 -15.895 1.00 15.31 76 HIS A C 1
ATOM 673 O O . HIS A 1 98 ? -3.459 -30.374 -16.606 1.00 16.56 76 HIS A O 1
ATOM 680 N N . LYS A 1 99 ? -4.880 -28.609 -16.389 1.00 15.34 77 LYS A N 1
ATOM 681 C CA . LYS A 1 99 ? -5.114 -28.527 -17.869 1.00 15.99 77 LYS A CA 1
ATOM 682 C C . LYS A 1 99 ? -3.803 -28.292 -18.582 1.00 15.06 77 LYS A C 1
ATOM 683 O O . LYS A 1 99 ? -2.960 -27.483 -18.164 1.00 16.39 77 LYS A O 1
ATOM 689 N N . VAL A 1 100 ? -3.617 -28.939 -19.741 1.00 15.34 78 VAL A N 1
ATOM 690 C CA . VAL A 1 100 ? -2.442 -28.747 -20.585 1.00 17.28 78 VAL A CA 1
ATOM 691 C C . VAL A 1 100 ? -2.817 -27.679 -21.627 1.00 16.64 78 VAL A C 1
ATOM 692 O O . VAL A 1 100 ? -3.177 -27.971 -22.763 1.00 18.99 78 VAL A O 1
ATOM 696 N N . SER A 1 101 ? -2.647 -26.416 -21.279 1.00 16.30 79 SER A N 1
ATOM 697 C CA . SER A 1 101 ? -3.220 -25.291 -22.000 1.00 16.50 79 SER A CA 1
ATOM 698 C C . SER A 1 101 ? -2.444 -23.985 -21.618 1.00 15.88 79 SER A C 1
ATOM 699 O O . SER A 1 101 ? -1.630 -24.013 -20.692 1.00 16.26 79 SER A O 1
ATOM 702 N N . ALA A 1 102 ? -2.840 -22.892 -22.229 1.00 15.68 80 ALA A N 1
ATOM 703 C CA . ALA A 1 102 ? -2.411 -21.540 -21.796 1.00 14.97 80 ALA A CA 1
ATOM 704 C C . ALA A 1 102 ? -2.853 -21.340 -20.360 1.00 15.00 80 ALA A C 1
ATOM 705 O O . ALA A 1 102 ? -3.970 -21.771 -19.984 1.00 15.38 80 ALA A O 1
ATOM 707 N N . PRO A 1 103 ? -2.066 -20.633 -19.554 1.00 13.07 81 PRO A N 1
ATOM 708 C CA . PRO A 1 103 ? -2.498 -20.376 -18.175 1.00 13.48 81 PRO A CA 1
ATOM 709 C C . PRO A 1 103 ? -3.840 -19.666 -18.012 1.00 12.32 81 PRO A C 1
ATOM 710 O O . PRO A 1 103 ? -4.623 -20.067 -17.136 1.00 13.31 81 PRO A O 1
ATOM 714 N N . LEU A 1 104 ? -4.156 -18.749 -18.876 1.00 12.78 82 LEU A N 1
ATOM 715 C CA . LEU A 1 104 ? -5.425 -18.053 -18.735 1.00 13.16 82 LEU A CA 1
ATOM 716 C C . LEU A 1 104 ? -6.581 -19.038 -18.809 1.00 13.77 82 LEU A C 1
ATOM 717 O O . LEU A 1 104 ? -7.559 -18.946 -18.033 1.00 14.90 82 LEU A O 1
ATOM 722 N N A ILE A 1 105 ? -6.573 -19.903 -19.779 0.50 12.63 83 ILE A N 1
ATOM 723 N N B ILE A 1 105 ? -6.527 -19.850 -19.832 0.50 13.47 83 ILE A N 1
ATOM 724 C CA A ILE A 1 105 ? -7.744 -20.829 -19.900 0.50 13.49 83 ILE A CA 1
ATOM 725 C CA B ILE A 1 105 ? -7.566 -20.881 -20.080 0.50 15.60 83 ILE A CA 1
ATOM 726 C C A ILE A 1 105 ? -7.763 -21.849 -18.798 0.50 13.86 83 ILE A C 1
ATOM 727 C C B ILE A 1 105 ? -7.721 -21.778 -18.878 0.50 14.64 83 ILE A C 1
ATOM 728 O O A ILE A 1 105 ? -8.829 -22.257 -18.286 0.50 13.27 83 ILE A O 1
ATOM 729 O O B ILE A 1 105 ? -8.851 -21.971 -18.377 0.50 15.76 83 ILE A O 1
ATOM 738 N N . ALA A 1 106 ? -6.609 -22.328 -18.368 1.00 13.88 84 ALA A N 1
ATOM 739 C CA . ALA A 1 106 ? -6.580 -23.256 -17.254 1.00 12.79 84 ALA A CA 1
ATOM 740 C C . ALA A 1 106 ? -7.144 -22.555 -16.007 1.00 14.04 84 ALA A C 1
ATOM 741 O O . ALA A 1 106 ? -7.966 -23.180 -15.273 1.00 15.20 84 ALA A O 1
ATOM 743 N N . GLN A 1 107 ? -6.742 -21.337 -15.754 1.00 14.16 85 GLN A N 1
ATOM 744 C CA . GLN A 1 107 ? -7.280 -20.546 -14.617 1.00 15.83 85 GLN A CA 1
ATOM 745 C C . GLN A 1 107 ? -8.800 -20.363 -14.745 1.00 16.49 85 GLN A C 1
ATOM 746 O O . GLN A 1 107 ? -9.499 -20.655 -13.739 1.00 16.86 85 GLN A O 1
ATOM 752 N N . GLN A 1 108 ? -9.285 -19.936 -15.872 1.00 16.08 86 GLN A N 1
ATOM 753 C CA . GLN A 1 108 ? -10.741 -19.708 -16.070 1.00 16.67 86 GLN A CA 1
ATOM 754 C C . GLN A 1 108 ? -11.519 -20.979 -15.809 1.00 16.20 86 GLN A C 1
ATOM 755 O O . GLN A 1 108 ? -12.653 -20.915 -15.291 1.00 18.58 86 GLN A O 1
ATOM 761 N N . GLU A 1 109 ? -11.002 -22.118 -16.216 1.00 14.93 87 GLU A N 1
ATOM 762 C CA . GLU A 1 109 ? -11.729 -23.390 -16.065 1.00 16.63 87 GLU A CA 1
ATOM 763 C C . GLU A 1 109 ? -11.612 -23.963 -14.691 1.00 16.03 87 GLU A C 1
ATOM 764 O O . GLU A 1 109 ? -12.632 -24.431 -14.133 1.00 17.47 87 GLU A O 1
ATOM 770 N N . GLU A 1 110 ? -10.433 -23.962 -14.059 1.00 16.30 88 GLU A N 1
ATOM 771 C CA . GLU A 1 110 ? -10.179 -24.672 -12.811 1.00 16.41 88 GLU A CA 1
ATOM 772 C C . GLU A 1 110 ? -10.335 -23.772 -11.586 1.00 18.77 88 GLU A C 1
ATOM 773 O O . GLU A 1 110 ? -10.541 -24.326 -10.531 1.00 19.33 88 GLU A O 1
ATOM 779 N N . ASP A 1 111 ? -10.114 -22.495 -11.754 1.00 18.49 89 ASP A N 1
ATOM 780 C CA . ASP A 1 111 ? -10.055 -21.549 -10.587 1.00 18.74 89 ASP A CA 1
ATOM 781 C C . ASP A 1 111 ? -10.628 -20.238 -10.943 1.00 19.44 89 ASP A C 1
ATOM 782 O O . ASP A 1 111 ? -9.969 -19.187 -10.930 1.00 19.72 89 ASP A O 1
ATOM 787 N N . PRO A 1 112 ? -11.917 -20.209 -11.362 1.00 19.55 90 PRO A N 1
ATOM 788 C CA . PRO A 1 112 ? -12.535 -19.086 -11.940 1.00 19.83 90 PRO A CA 1
ATOM 789 C C . PRO A 1 112 ? -12.501 -17.824 -11.061 1.00 23.07 90 PRO A C 1
ATOM 790 O O . PRO A 1 112 ? -12.511 -16.769 -11.608 1.00 24.31 90 PRO A O 1
ATOM 794 N N . ASN A 1 113 ? -12.466 -18.006 -9.762 1.00 23.39 91 ASN A N 1
ATOM 795 C CA . ASN A 1 113 ? -12.479 -16.859 -8.855 1.00 26.53 91 ASN A CA 1
ATOM 796 C C . ASN A 1 113 ? -11.123 -16.349 -8.483 1.00 26.91 91 ASN A C 1
ATOM 797 O O . ASN A 1 113 ? -11.003 -15.375 -7.725 1.00 28.10 91 ASN A O 1
ATOM 802 N N . ALA A 1 114 ? -10.073 -16.958 -9.029 1.00 23.72 92 ALA A N 1
ATOM 803 C CA . ALA A 1 114 ? -8.680 -16.497 -8.702 1.00 22.89 92 ALA A CA 1
ATOM 804 C C . ALA A 1 114 ? -7.877 -16.205 -10.000 1.00 20.99 92 ALA A C 1
ATOM 805 O O . ALA A 1 114 ? -6.985 -16.969 -10.361 1.00 22.13 92 ALA A O 1
ATOM 807 N N . PRO A 1 115 ? -8.140 -15.116 -10.638 1.00 20.31 93 PRO A N 1
ATOM 808 C CA . PRO A 1 115 ? -7.234 -14.754 -11.796 1.00 21.36 93 PRO A CA 1
ATOM 809 C C . PRO A 1 115 ? -5.819 -14.601 -11.310 1.00 19.01 93 PRO A C 1
ATOM 810 O O . PRO A 1 115 ? -5.510 -14.155 -10.182 1.00 20.05 93 PRO A O 1
ATOM 814 N N . ILE A 1 116 ? -4.890 -14.920 -12.210 1.00 17.18 94 ILE A N 1
ATOM 815 C CA . ILE A 1 116 ? -3.466 -14.839 -11.858 1.00 16.36 94 ILE A CA 1
ATOM 816 C C . ILE A 1 116 ? -3.130 -13.375 -11.579 1.00 15.60 94 ILE A C 1
ATOM 817 O O . ILE A 1 116 ? -3.470 -12.512 -12.354 1.00 17.86 94 ILE A O 1
ATOM 822 N N . ASP A 1 117 ? -2.461 -13.120 -10.453 1.00 16.13 95 ASP A N 1
ATOM 823 C CA . ASP A 1 117 ? -2.142 -11.765 -10.017 1.00 16.55 95 ASP A CA 1
ATOM 824 C C . ASP A 1 117 ? -0.646 -11.498 -10.231 1.00 14.85 95 ASP A C 1
ATOM 825 O O . ASP A 1 117 ? 0.176 -11.988 -9.414 1.00 15.38 95 ASP A O 1
ATOM 830 N N . THR A 1 118 ? -0.319 -10.806 -11.287 1.00 14.56 96 THR A N 1
ATOM 831 C CA . THR A 1 118 ? 1.072 -10.627 -11.629 1.00 15.80 96 THR A CA 1
ATOM 832 C C . THR A 1 118 ? 1.743 -9.594 -10.677 1.00 15.51 96 THR A C 1
ATOM 833 O O . THR A 1 118 ? 2.948 -9.587 -10.534 1.00 16.02 96 THR A O 1
ATOM 837 N N . ASP A 1 119 ? 0.960 -8.708 -10.043 1.00 15.88 97 ASP A N 1
ATOM 838 C CA . ASP A 1 119 ? 1.525 -7.801 -9.025 1.00 15.63 97 ASP A CA 1
ATOM 839 C C . ASP A 1 119 ? 1.994 -8.634 -7.868 1.00 16.31 97 ASP A C 1
ATOM 840 O O . ASP A 1 119 ? 3.123 -8.447 -7.331 1.00 17.55 97 ASP A O 1
ATOM 845 N N . ASN A 1 120 ? 1.199 -9.566 -7.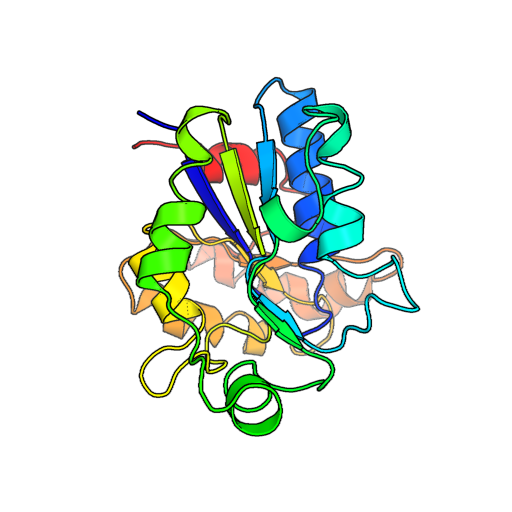396 1.00 17.25 98 ASN A N 1
ATOM 846 C CA . ASN A 1 120 ? 1.590 -10.444 -6.382 1.00 17.59 98 ASN A CA 1
ATOM 847 C C . ASN A 1 120 ? 2.812 -11.289 -6.766 1.00 16.47 98 ASN A C 1
ATOM 848 O O . ASN A 1 120 ? 3.771 -11.406 -5.988 1.00 16.42 98 ASN A O 1
ATOM 853 N N . LEU A 1 121 ? 2.792 -11.904 -7.956 1.00 14.38 99 LEU A N 1
ATOM 854 C CA . LEU A 1 121 ? 3.965 -12.642 -8.439 1.00 14.20 99 LEU A CA 1
ATOM 855 C C . LEU A 1 121 ? 5.260 -11.798 -8.441 1.00 13.66 99 LEU A C 1
ATOM 856 O O . LEU A 1 121 ? 6.317 -12.324 -8.097 1.00 14.05 99 LEU A O 1
ATOM 861 N N . THR A 1 122 ? 5.152 -10.566 -8.874 1.00 13.62 100 THR A N 1
ATOM 862 C CA . THR A 1 122 ? 6.282 -9.656 -8.976 1.00 14.40 100 THR A CA 1
ATOM 863 C C . THR A 1 122 ? 6.863 -9.470 -7.571 1.00 15.65 100 THR A C 1
ATOM 864 O O . THR A 1 122 ? 8.089 -9.537 -7.374 1.00 16.04 100 THR A O 1
ATOM 868 N N . GLN A 1 123 ? 6.012 -9.249 -6.583 1.00 15.85 101 GLN A N 1
ATOM 869 C CA . GLN A 1 123 ? 6.519 -9.139 -5.212 1.00 16.52 101 GLN A CA 1
ATOM 870 C C . GLN A 1 123 ? 7.198 -10.394 -4.725 1.00 15.92 101 GLN A C 1
ATOM 871 O O . GLN A 1 123 ? 8.300 -10.403 -4.095 1.00 15.74 101 GLN A O 1
ATOM 877 N N . ARG A 1 124 ? 6.591 -11.513 -4.946 1.00 14.54 102 ARG A N 1
ATOM 878 C CA . ARG A 1 124 ? 7.129 -12.788 -4.491 1.00 16.42 102 ARG A CA 1
ATOM 879 C C . ARG A 1 124 ? 8.497 -13.086 -5.112 1.00 16.23 102 ARG A C 1
ATOM 880 O O . ARG A 1 124 ? 9.429 -13.592 -4.464 1.00 16.51 102 ARG A O 1
ATOM 888 N N . LEU A 1 125 ? 8.570 -12.883 -6.410 1.00 14.71 103 LEU A N 1
ATOM 889 C CA . LEU A 1 125 ? 9.814 -13.116 -7.122 1.00 14.15 103 LEU A CA 1
ATOM 890 C C . LEU A 1 125 ? 10.925 -12.136 -6.755 1.00 14.53 103 LEU A C 1
ATOM 891 O O . LEU A 1 125 ? 12.058 -12.521 -6.479 1.00 15.27 103 LEU A O 1
ATOM 896 N N . HIS A 1 126 ? 10.567 -10.873 -6.639 1.00 14.79 104 HIS A N 1
ATOM 897 C CA A HIS A 1 126 ? 11.532 -9.912 -6.199 0.60 14.77 104 HIS A CA 1
ATOM 898 C CA B HIS A 1 126 ? 11.490 -9.829 -6.185 0.40 15.75 104 HIS A CA 1
ATOM 899 C C . HIS A 1 126 ? 12.007 -10.138 -4.772 1.00 14.85 104 HIS A C 1
ATOM 900 O O . HIS A 1 126 ? 13.165 -9.850 -4.436 1.00 15.65 104 HIS A O 1
ATOM 913 N N A ASN A 1 127 ? 11.199 -10.719 -3.942 0.50 15.22 105 ASN A N 1
ATOM 914 N N B ASN A 1 127 ? 11.204 -10.724 -3.933 0.50 15.24 105 ASN A N 1
ATOM 915 C CA A ASN A 1 127 ? 11.656 -10.994 -2.557 0.50 15.01 105 ASN A CA 1
ATOM 916 C CA B ASN A 1 127 ? 11.655 -11.014 -2.536 0.50 14.90 105 ASN A CA 1
ATOM 917 C C A ASN A 1 127 ? 12.876 -11.929 -2.533 0.50 14.19 105 ASN A C 1
ATOM 918 C C B ASN A 1 127 ? 12.871 -11.953 -2.516 0.50 14.13 105 ASN A C 1
ATOM 919 O O A ASN A 1 127 ? 13.748 -11.797 -1.672 0.50 14.79 105 ASN A O 1
ATOM 920 O O B ASN A 1 127 ? 13.727 -11.865 -1.632 0.50 14.69 105 ASN A O 1
ATOM 929 N N . PHE A 1 128 ? 12.979 -12.851 -3.503 1.00 13.70 106 PHE A N 1
ATOM 930 C CA . PHE A 1 128 ? 14.112 -13.775 -3.578 1.00 13.02 106 PHE A CA 1
ATOM 931 C C . PHE A 1 128 ? 15.416 -13.029 -3.964 1.00 12.47 106 PHE A C 1
ATOM 932 O O . PHE A 1 128 ? 16.495 -13.576 -3.757 1.00 13.29 106 PHE A O 1
ATOM 940 N N . THR A 1 129 ? 15.355 -11.811 -4.500 1.00 13.06 107 THR A N 1
ATOM 941 C CA . THR A 1 129 ? 16.570 -11.044 -4.798 1.00 13.74 107 THR A CA 1
ATOM 942 C C . THR A 1 129 ? 17.221 -10.551 -3.517 1.00 13.91 107 THR A C 1
ATOM 943 O O . THR A 1 129 ? 18.366 -10.106 -3.559 1.00 13.96 107 THR A O 1
ATOM 947 N N . LYS A 1 130 ? 16.589 -10.677 -2.364 1.00 14.05 108 LYS A N 1
ATOM 948 C CA . LYS A 1 130 ? 17.269 -10.380 -1.074 1.00 13.95 108 LYS A CA 1
ATOM 949 C C . LYS A 1 130 ? 18.287 -11.475 -0.749 1.00 14.80 108 LYS A C 1
ATOM 950 O O . LYS A 1 130 ? 19.369 -11.185 -0.253 1.00 15.28 108 LYS A O 1
ATOM 956 N N . THR A 1 131 ? 17.975 -12.733 -1.040 1.00 13.63 109 THR A N 1
ATOM 957 C CA . THR A 1 131 ? 18.719 -13.888 -0.552 1.00 13.64 109 THR A CA 1
ATOM 958 C C . THR A 1 131 ? 19.544 -14.668 -1.603 1.00 13.66 109 THR A C 1
ATOM 959 O O . THR A 1 131 ? 20.272 -15.555 -1.288 1.00 14.16 109 THR A O 1
ATOM 963 N N . TYR A 1 132 ? 19.390 -14.252 -2.880 1.00 13.14 110 TYR A N 1
ATOM 964 C CA . TYR A 1 132 ? 20.101 -14.869 -3.982 1.00 12.84 110 TYR A CA 1
ATOM 965 C C . TYR A 1 132 ? 20.755 -13.757 -4.847 1.00 12.48 110 TYR A C 1
ATOM 966 O O . TYR A 1 132 ? 20.255 -12.672 -5.039 1.00 13.72 110 TYR A O 1
ATOM 975 N N . ASP A 1 133 ? 21.910 -14.175 -5.436 1.00 13.78 111 ASP A N 1
ATOM 976 C CA . ASP A 1 133 ? 22.587 -13.336 -6.391 1.00 12.32 111 ASP A CA 1
ATOM 977 C C . ASP A 1 133 ? 21.847 -13.315 -7.741 1.00 12.32 111 ASP A C 1
ATOM 978 O O . ASP A 1 133 ? 21.902 -12.321 -8.458 1.00 12.73 111 ASP A O 1
ATOM 983 N N . LEU A 1 134 ? 21.176 -14.407 -8.079 1.00 11.43 112 LEU A N 1
ATOM 984 C CA . LEU A 1 134 ? 20.431 -14.535 -9.354 1.00 12.27 112 LEU A CA 1
ATOM 985 C C . LEU A 1 134 ? 19.181 -15.343 -9.070 1.00 10.41 112 LEU A C 1
ATOM 986 O O . LEU A 1 134 ? 19.201 -16.413 -8.506 1.00 11.42 112 LEU A O 1
ATOM 991 N N . VAL A 1 135 ? 18.073 -14.805 -9.598 1.00 11.57 113 VAL A N 1
ATOM 992 C CA . VAL A 1 135 ? 16.753 -15.412 -9.548 1.00 11.67 113 VAL A CA 1
ATOM 993 C C . VAL A 1 135 ? 16.370 -15.773 -10.986 1.00 10.37 113 VAL A C 1
ATOM 994 O O . VAL A 1 135 ? 16.208 -14.855 -11.798 1.00 11.65 113 VAL A O 1
ATOM 998 N N . ILE A 1 136 ? 16.311 -17.055 -11.283 1.00 10.38 114 ILE A N 1
ATOM 999 C CA . ILE A 1 136 ? 15.888 -17.523 -12.635 1.00 11.16 114 ILE A CA 1
ATOM 1000 C C . ILE A 1 136 ? 14.413 -17.922 -12.537 1.00 11.62 114 ILE A C 1
ATOM 1001 O O . ILE A 1 136 ? 14.013 -18.695 -11.703 1.00 12.17 114 ILE A O 1
ATOM 1006 N N . VAL A 1 137 ? 13.656 -17.379 -13.484 1.00 10.87 115 VAL A N 1
ATOM 1007 C CA . VAL A 1 137 ? 12.205 -17.493 -13.530 1.00 10.59 115 VAL A CA 1
ATOM 1008 C C . VAL A 1 137 ? 11.812 -18.162 -14.863 1.00 10.43 115 VAL A C 1
ATOM 1009 O O . VAL A 1 137 ? 11.924 -17.512 -15.909 1.00 12.33 115 VAL A O 1
ATOM 1013 N N . GLU A 1 138 ? 11.369 -19.407 -14.830 1.00 10.84 116 GLU A N 1
ATOM 1014 C CA . GLU A 1 138 ? 10.903 -20.095 -16.083 1.00 10.77 116 GLU A CA 1
ATOM 1015 C C . GLU A 1 138 ? 9.457 -19.662 -16.293 1.00 10.67 116 GLU A C 1
ATOM 1016 O O . GLU A 1 138 ? 8.633 -19.785 -15.383 1.00 11.69 116 GLU A O 1
ATOM 1022 N N . GLY A 1 139 ? 9.098 -19.229 -17.496 1.00 10.93 117 GLY A N 1
ATOM 1023 C CA . GLY A 1 139 ? 7.734 -18.962 -17.918 1.00 12.45 117 GLY A CA 1
ATOM 1024 C C . GLY A 1 139 ? 7.005 -20.201 -18.312 1.00 13.22 117 GLY A C 1
ATOM 1025 O O . GLY A 1 139 ? 7.304 -21.314 -17.850 1.00 13.48 117 GLY A O 1
ATOM 1026 N N . ALA A 1 140 ? 5.970 -20.051 -19.141 1.00 14.36 118 ALA A N 1
ATOM 1027 C CA . ALA A 1 140 ? 5.259 -21.216 -19.644 1.00 14.79 118 ALA A CA 1
ATOM 1028 C C . ALA A 1 140 ? 4.689 -20.832 -20.982 1.00 16.23 118 ALA A C 1
ATOM 1029 O O . ALA A 1 140 ? 4.271 -19.674 -21.194 1.00 16.69 118 ALA A O 1
ATOM 1031 N N . GLY A 1 141 ? 4.735 -21.727 -21.955 1.00 16.00 119 GLY A N 1
ATOM 1032 C CA . GLY A 1 141 ? 3.921 -21.535 -23.161 1.00 17.65 119 GLY A CA 1
ATOM 1033 C C . GLY A 1 141 ? 4.579 -20.759 -24.285 1.00 17.63 119 GLY A C 1
ATOM 1034 O O . GLY A 1 141 ? 4.699 -21.241 -25.391 1.00 21.18 119 GLY A O 1
ATOM 1035 N N . GLY A 1 142 ? 5.076 -19.553 -24.024 1.00 14.67 120 GLY A N 1
ATOM 1036 C CA . GLY A 1 142 ? 5.712 -18.711 -25.016 1.00 14.69 120 GLY A CA 1
ATOM 1037 C C . GLY A 1 142 ? 5.462 -17.241 -24.689 1.00 11.74 120 GLY A C 1
ATOM 1038 O O . GLY A 1 142 ? 4.611 -16.915 -23.840 1.00 13.38 120 GLY A O 1
ATOM 1039 N N . LEU A 1 143 ? 6.154 -16.354 -25.400 1.00 11.79 121 LEU A N 1
ATOM 1040 C CA . LEU A 1 143 ? 6.038 -14.963 -25.076 1.00 12.04 121 LEU A CA 1
ATOM 1041 C C . LEU A 1 143 ? 4.629 -14.384 -25.159 1.00 11.76 121 LEU A C 1
ATOM 1042 O O . LEU A 1 143 ? 4.226 -13.503 -24.401 1.00 12.73 121 LEU A O 1
ATOM 1047 N N . CYS A 1 144 ? 3.851 -14.885 -26.136 1.00 11.95 122 CYS A N 1
ATOM 1048 C CA . CYS A 1 144 ? 2.536 -14.360 -26.392 1.00 12.23 122 CYS A CA 1
ATOM 1049 C C . CYS A 1 144 ? 1.436 -15.152 -25.711 1.00 13.23 122 CYS A C 1
ATOM 1050 O O . CYS A 1 144 ? 0.230 -14.853 -25.883 1.00 14.75 122 CYS A O 1
ATOM 1053 N N . VAL A 1 145 ? 1.817 -16.144 -24.898 1.00 12.03 123 VAL A N 1
ATOM 1054 C CA . VAL A 1 145 ? 0.763 -16.966 -24.258 1.00 13.20 123 VAL A CA 1
ATOM 1055 C C . VAL A 1 145 ? 0.097 -16.174 -23.160 1.00 13.94 123 VAL A C 1
ATOM 1056 O O . VAL A 1 145 ? 0.765 -15.529 -22.332 1.00 13.86 123 VAL A O 1
ATOM 1060 N N . PRO A 1 146 ? -1.250 -16.205 -23.090 1.00 13.07 124 PRO A N 1
ATOM 1061 C CA . PRO A 1 146 ? -1.973 -15.351 -22.151 1.00 13.12 124 PRO A CA 1
ATOM 1062 C C . PRO A 1 146 ? -1.967 -15.909 -20.735 1.00 13.33 124 PRO A C 1
ATOM 1063 O O . PRO A 1 146 ? -2.151 -17.136 -20.505 1.00 14.43 124 PRO A O 1
ATOM 1067 N N . ILE A 1 147 ? -1.746 -14.991 -19.793 1.00 14.12 125 ILE A N 1
ATOM 1068 C CA A ILE A 1 147 ? -1.818 -15.348 -18.365 0.50 14.77 125 ILE A CA 1
ATOM 1069 C CA B ILE A 1 147 ? -1.756 -15.186 -18.328 0.50 15.36 125 ILE A CA 1
ATOM 1070 C C . ILE A 1 147 ? -3.095 -14.740 -17.755 1.00 14.50 125 ILE A C 1
ATOM 1071 O O . ILE A 1 147 ? -3.719 -15.456 -16.983 1.00 15.28 125 ILE A O 1
ATOM 1080 N N . THR A 1 148 ? -3.427 -13.511 -18.069 1.00 15.34 126 THR A N 1
ATOM 1081 C CA . THR A 1 148 ? -4.657 -12.852 -17.651 1.00 17.16 126 THR A CA 1
ATOM 1082 C C . THR A 1 148 ? -5.285 -12.337 -18.957 1.00 17.57 126 THR A C 1
ATOM 1083 O O . THR A 1 148 ? -4.728 -12.380 -20.060 1.00 16.98 126 THR A O 1
ATOM 1087 N N . LEU A 1 149 ? -6.458 -11.708 -18.763 1.00 22.50 127 LEU A N 1
ATOM 1088 C CA . LEU A 1 149 ? -7.106 -11.073 -19.878 1.00 25.92 127 LEU A CA 1
ATOM 1089 C C . LEU A 1 149 ? -6.306 -9.962 -20.571 1.00 25.27 127 LEU A C 1
ATOM 1090 O O . LEU A 1 149 ? -6.367 -9.777 -21.799 1.00 30.71 127 LEU A O 1
ATOM 1095 N N . GLU A 1 150 ? -5.456 -9.332 -19.782 1.00 21.09 128 GLU A N 1
ATOM 1096 C CA A GLU A 1 150 ? -4.700 -8.206 -20.290 0.50 27.36 128 GLU A CA 1
ATOM 1097 C CA B GLU A 1 150 ? -4.685 -8.175 -20.190 0.50 42.16 128 GLU A CA 1
ATOM 1098 C C . GLU A 1 150 ? -3.217 -8.478 -20.471 1.00 20.97 128 GLU A C 1
ATOM 1099 O O . GLU A 1 150 ? -2.545 -7.657 -21.088 1.00 23.91 128 GLU A O 1
ATOM 1110 N N . GLU A 1 151 ? -2.701 -9.610 -19.952 1.00 22.01 129 GLU A N 1
ATOM 1111 C CA A GLU A 1 151 ? -1.243 -9.824 -19.927 0.50 20.88 129 GLU A CA 1
ATOM 1112 C CA B GLU A 1 151 ? -1.250 -9.835 -19.947 0.50 22.53 129 GLU A CA 1
ATOM 1113 C C . GLU A 1 151 ? -0.849 -11.199 -20.470 1.00 15.13 129 GLU A C 1
ATOM 1114 O O . GLU A 1 151 ? -1.486 -12.165 -20.178 1.00 16.56 129 GLU A O 1
ATOM 1125 N N . ASN A 1 152 ? 0.227 -11.204 -21.231 1.00 18.00 130 ASN A N 1
ATOM 1126 C CA . ASN A 1 152 ? 0.925 -12.393 -21.665 1.00 14.03 130 ASN A CA 1
ATOM 1127 C C . ASN A 1 152 ? 2.221 -12.562 -20.915 1.00 13.06 130 ASN A C 1
ATOM 1128 O O . ASN A 1 152 ? 2.574 -11.755 -20.036 1.00 13.73 130 ASN A O 1
ATOM 1133 N N . MET A 1 153 ? 2.959 -13.624 -21.218 1.00 13.01 131 MET A N 1
ATOM 1134 C CA . MET A 1 153 ? 4.235 -13.911 -20.576 1.00 13.40 131 MET A CA 1
ATOM 1135 C C . MET A 1 153 ? 5.197 -12.761 -20.750 1.00 12.85 131 MET A C 1
ATOM 1136 O O . MET A 1 153 ? 5.952 -12.399 -19.830 1.00 13.42 131 MET A O 1
ATOM 1141 N N . LEU A 1 154 ? 5.300 -12.181 -21.915 1.00 12.79 132 LEU A N 1
ATOM 1142 C CA . LEU A 1 154 ? 6.210 -11.058 -22.133 1.00 12.77 132 LEU A CA 1
ATOM 1143 C C . LEU A 1 154 ? 5.821 -9.889 -21.217 1.00 14.14 132 LEU A C 1
ATOM 1144 O O . LEU A 1 154 ? 6.703 -9.227 -20.621 1.00 13.55 132 LEU A O 1
ATOM 1149 N N . ASP A 1 155 ? 4.529 -9.588 -21.096 1.00 13.83 133 ASP A N 1
ATOM 1150 C CA . ASP A 1 155 ? 4.091 -8.559 -20.225 1.00 14.37 133 ASP A CA 1
ATOM 1151 C C . ASP A 1 155 ? 4.516 -8.796 -18.798 1.00 13.12 133 ASP A C 1
ATOM 1152 O O . ASP A 1 155 ? 4.934 -7.854 -18.106 1.00 13.90 133 ASP A O 1
ATOM 1157 N N . PHE A 1 156 ? 4.449 -10.026 -18.354 1.00 12.48 134 PHE A N 1
ATOM 1158 C CA . PHE A 1 156 ? 4.898 -10.447 -17.048 1.00 13.11 134 PHE A CA 1
ATOM 1159 C C . PHE A 1 156 ? 6.406 -10.168 -16.906 1.00 11.95 134 PHE A C 1
ATOM 1160 O O . PHE A 1 156 ? 6.852 -9.552 -15.936 1.00 12.50 134 PHE A O 1
ATOM 1168 N N . ALA A 1 157 ? 7.200 -10.631 -17.847 1.00 12.13 135 ALA A N 1
ATOM 1169 C CA . ALA A 1 157 ? 8.622 -10.396 -17.828 1.00 12.44 135 ALA A CA 1
ATOM 1170 C C . ALA A 1 157 ? 8.957 -8.901 -17.766 1.00 12.59 135 ALA A C 1
ATOM 1171 O O . ALA A 1 157 ? 9.888 -8.478 -17.071 1.00 13.47 135 ALA A O 1
ATOM 1173 N N . LEU A 1 158 ? 8.209 -8.091 -18.490 1.00 13.00 136 LEU A N 1
ATOM 1174 C CA . LEU A 1 158 ? 8.401 -6.613 -18.558 1.00 13.48 136 LEU A CA 1
ATOM 1175 C C . LEU A 1 158 ? 8.075 -6.009 -17.170 1.00 13.46 136 LEU A C 1
ATOM 1176 O O . LEU A 1 158 ? 8.808 -5.168 -16.675 1.00 15.13 136 LEU A O 1
ATOM 1181 N N . LYS A 1 159 ? 6.998 -6.488 -16.540 1.00 14.08 137 LYS A N 1
ATOM 1182 C CA . LYS A 1 159 ? 6.625 -6.001 -15.205 1.00 14.17 137 LYS A CA 1
ATOM 1183 C C . LYS A 1 159 ? 7.706 -6.362 -14.209 1.00 14.59 137 LYS A C 1
ATOM 1184 O O . LYS A 1 159 ? 8.029 -5.579 -13.263 1.00 14.76 137 LYS A O 1
ATOM 1190 N N . LEU A 1 160 ? 8.317 -7.531 -14.323 1.00 13.37 138 LEU A N 1
ATOM 1191 C CA . LEU A 1 160 ? 9.387 -7.981 -13.438 1.00 13.05 138 LEU A CA 1
ATOM 1192 C C . LEU A 1 160 ? 10.673 -7.128 -13.588 1.00 12.89 138 LEU A C 1
ATOM 1193 O O . LEU A 1 160 ? 11.519 -7.170 -12.743 1.00 14.36 138 LEU A O 1
ATOM 1198 N N . LYS A 1 161 ? 10.849 -6.502 -14.721 1.00 12.71 139 LYS A N 1
ATOM 1199 C CA . LYS A 1 161 ? 12.089 -5.784 -15.058 1.00 14.23 139 LYS A CA 1
ATOM 1200 C C . LYS A 1 161 ? 13.273 -6.746 -15.140 1.00 15.01 139 LYS A C 1
ATOM 1201 O O . LYS A 1 161 ? 14.401 -6.367 -14.919 1.00 16.61 139 LYS A O 1
ATOM 1207 N N . ALA A 1 162 ? 12.969 -8.006 -15.479 1.00 12.89 140 ALA A N 1
ATOM 1208 C CA . ALA A 1 162 ? 13.972 -9.035 -15.647 1.00 12.89 140 ALA A CA 1
ATOM 1209 C C . ALA A 1 162 ? 14.692 -8.909 -16.962 1.00 12.18 140 ALA A C 1
ATOM 1210 O O . ALA A 1 162 ? 14.143 -8.361 -17.911 1.00 13.58 140 ALA A O 1
ATOM 1212 N N . LYS A 1 163 ? 15.887 -9.436 -17.054 1.00 12.77 141 LYS A N 1
ATOM 1213 C CA . LYS A 1 163 ? 16.471 -9.731 -18.372 1.00 12.16 141 LYS A CA 1
ATOM 1214 C C . LYS A 1 163 ? 15.789 -11.006 -18.889 1.00 11.11 141 LYS A C 1
ATOM 1215 O O . LYS A 1 163 ? 15.177 -11.747 -18.127 1.00 12.35 141 LYS A O 1
ATOM 1221 N N . MET A 1 164 ? 15.893 -11.239 -20.188 1.00 11.34 142 MET A N 1
ATOM 1222 C CA A MET A 1 164 ? 15.198 -12.323 -20.877 0.70 11.27 142 MET A CA 1
ATOM 1223 C CA B MET A 1 164 ? 15.205 -12.320 -20.853 0.30 13.26 142 MET A CA 1
ATOM 1224 C C . MET A 1 164 ? 16.181 -13.263 -21.557 1.00 11.44 142 MET A C 1
ATOM 1225 O O . MET A 1 164 ? 17.045 -12.778 -22.319 1.00 11.96 142 MET A O 1
ATOM 1234 N N . LEU A 1 165 ? 16.070 -14.559 -21.352 1.00 11.48 143 LEU A N 1
ATOM 1235 C CA . LEU A 1 165 ? 16.719 -15.574 -22.105 1.00 10.77 143 LEU A CA 1
ATOM 1236 C C . LEU A 1 165 ? 15.620 -16.395 -22.809 1.00 10.55 143 LEU A C 1
ATOM 1237 O O . LEU A 1 165 ? 14.813 -17.039 -22.149 1.00 11.50 143 LEU A O 1
ATOM 1242 N N . LEU A 1 166 ? 15.604 -16.324 -24.132 1.00 10.99 144 LEU A N 1
ATOM 1243 C CA . LEU A 1 166 ? 14.700 -17.086 -24.925 1.00 10.49 144 LEU A CA 1
ATOM 1244 C C . LEU A 1 166 ? 15.373 -18.310 -25.487 1.00 11.18 144 LEU A C 1
ATOM 1245 O O . LEU A 1 166 ? 16.331 -18.180 -26.284 1.00 11.78 144 LEU A O 1
ATOM 1250 N N . ILE A 1 167 ? 14.879 -19.465 -25.121 1.00 10.30 145 ILE A N 1
ATOM 1251 C CA . ILE A 1 167 ? 15.441 -20.710 -25.600 1.00 10.04 145 ILE A CA 1
ATOM 1252 C C . ILE A 1 167 ? 14.734 -21.137 -26.888 1.00 10.91 145 ILE A C 1
ATOM 1253 O O . ILE A 1 167 ? 13.515 -21.190 -26.896 1.00 11.67 145 ILE A O 1
ATOM 1258 N N . SER A 1 168 ? 15.528 -21.458 -27.906 1.00 10.73 146 SER A N 1
ATOM 1259 C CA . SER A 1 168 ? 14.981 -21.987 -29.149 1.00 10.18 146 SER A CA 1
ATOM 1260 C C . SER A 1 168 ? 15.275 -23.456 -29.256 1.00 11.24 146 SER A C 1
ATOM 1261 O O . SER A 1 168 ? 16.270 -23.965 -28.794 1.00 11.12 146 SER A O 1
ATOM 1264 N N . HIS A 1 169 ? 14.346 -24.158 -29.909 1.00 11.72 147 HIS A N 1
ATOM 1265 C CA . HIS A 1 169 ? 14.577 -25.473 -30.390 1.00 12.84 147 HIS A CA 1
ATOM 1266 C C . HIS A 1 169 ? 15.672 -25.486 -31.466 1.00 12.11 147 HIS A C 1
ATOM 1267 O O . HIS A 1 169 ? 16.094 -24.435 -31.961 1.00 12.44 147 HIS A O 1
ATOM 1274 N N . ASP A 1 170 ? 16.143 -26.683 -31.807 1.00 13.74 148 ASP A N 1
ATOM 1275 C CA . ASP A 1 170 ? 17.265 -26.870 -32.684 1.00 13.42 148 ASP A CA 1
ATOM 1276 C C . ASP A 1 170 ? 16.924 -27.576 -34.021 1.00 16.19 148 ASP A C 1
ATOM 1277 O O . ASP A 1 170 ? 17.839 -27.970 -34.754 1.00 17.24 148 ASP A O 1
ATOM 1282 N N . ASN A 1 171 ? 15.638 -27.591 -34.347 1.00 15.72 149 ASN A N 1
ATOM 1283 C CA . ASN A 1 171 ? 15.149 -28.258 -35.580 1.00 16.76 149 ASN A CA 1
ATOM 1284 C C . ASN A 1 171 ? 14.923 -27.261 -36.680 1.00 15.69 149 ASN A C 1
ATOM 1285 O O . ASN A 1 171 ? 14.935 -26.066 -36.509 1.00 15.47 149 ASN A O 1
ATOM 1290 N N . LEU A 1 172 ? 14.679 -27.782 -37.896 1.00 16.94 150 LEU A N 1
ATOM 1291 C CA . LEU A 1 172 ? 14.261 -26.987 -39.015 1.00 16.23 150 LEU A CA 1
ATOM 1292 C C . LEU A 1 172 ? 13.066 -26.163 -38.573 1.00 15.89 150 LEU A C 1
ATOM 1293 O O . LEU A 1 172 ? 12.124 -26.670 -37.986 1.00 17.42 150 LEU A O 1
ATOM 1298 N N . GLY A 1 173 ? 13.115 -24.904 -38.877 1.00 15.52 151 GLY A N 1
ATOM 1299 C CA . GLY A 1 173 ? 12.138 -23.943 -38.418 1.00 14.78 151 GLY A CA 1
ATOM 1300 C C . GLY A 1 173 ? 12.643 -22.983 -37.388 1.00 12.15 151 GLY A C 1
ATOM 1301 O O . GLY A 1 173 ? 12.002 -21.954 -37.131 1.00 13.44 151 GLY A O 1
ATOM 1302 N N . LEU A 1 174 ? 13.811 -23.310 -36.799 1.00 12.38 152 LEU A N 1
ATOM 1303 C CA . LEU A 1 174 ? 14.327 -22.449 -35.755 1.00 12.65 152 LEU A CA 1
ATOM 1304 C C . LEU A 1 174 ? 14.651 -21.087 -36.252 1.00 12.16 152 LEU A C 1
ATOM 1305 O O . LEU A 1 174 ? 14.539 -20.091 -35.520 1.00 12.29 152 LEU A O 1
ATOM 1310 N N . ILE A 1 175 ? 14.999 -20.926 -37.537 1.00 11.43 153 ILE A N 1
ATOM 1311 C CA . ILE A 1 175 ? 15.294 -19.576 -38.018 1.00 11.53 153 ILE A CA 1
ATOM 1312 C C . ILE A 1 175 ? 14.055 -18.654 -37.924 1.00 11.11 153 ILE A C 1
ATOM 1313 O O . ILE A 1 175 ? 14.051 -17.581 -37.402 1.00 11.89 153 ILE A O 1
ATOM 1318 N N . ASN A 1 176 ? 12.955 -19.178 -38.491 1.00 11.23 154 ASN A N 1
ATOM 1319 C CA . ASN A 1 176 ? 11.731 -18.439 -38.476 1.00 11.32 154 ASN A CA 1
ATOM 1320 C C . ASN A 1 176 ? 11.265 -18.141 -37.046 1.00 10.80 154 ASN A C 1
ATOM 1321 O O . ASN A 1 176 ? 10.860 -17.010 -36.731 1.00 11.68 154 ASN A O 1
ATOM 1326 N N . ASP A 1 177 ? 11.349 -19.160 -36.184 1.00 11.26 155 ASP A N 1
ATOM 1327 C CA . ASP A 1 177 ? 10.862 -19.009 -34.825 1.00 11.19 155 ASP A CA 1
ATOM 1328 C C . ASP A 1 177 ? 11.746 -17.996 -34.030 1.00 12.19 155 ASP A C 1
ATOM 1329 O O . ASP A 1 177 ? 11.249 -17.111 -33.372 1.00 11.95 155 ASP A O 1
ATOM 1334 N N . CYS A 1 178 ? 13.054 -18.136 -34.161 1.00 11.31 156 CYS A N 1
ATOM 1335 C CA . CYS A 1 178 ? 13.925 -17.181 -33.503 1.00 11.49 156 CYS A CA 1
ATOM 1336 C C . CYS A 1 178 ? 13.679 -15.746 -33.983 1.00 11.40 156 CYS A C 1
ATOM 1337 O O . CYS A 1 178 ? 13.610 -14.823 -33.171 1.00 12.18 156 CYS A O 1
ATOM 1340 N N A LEU A 1 179 ? 13.476 -15.578 -35.277 0.50 11.12 157 LEU A N 1
ATOM 1341 N N B LEU A 1 179 ? 13.502 -15.508 -35.279 0.50 10.93 157 LEU A N 1
ATOM 1342 C CA A LEU A 1 179 ? 13.345 -14.274 -35.860 0.50 11.49 157 LEU A CA 1
ATOM 1343 C CA B LEU A 1 179 ? 13.370 -14.132 -35.759 0.50 11.52 157 LEU A CA 1
ATOM 1344 C C A LEU A 1 179 ? 12.017 -13.598 -35.515 0.50 10.85 157 LEU A C 1
ATOM 1345 C C B LEU A 1 179 ? 11.976 -13.537 -35.493 0.50 10.55 157 LEU A C 1
ATOM 1346 O O A LEU A 1 179 ? 11.949 -12.436 -35.265 0.50 12.12 157 LEU A O 1
ATOM 1347 O O B LEU A 1 179 ? 11.803 -12.356 -35.288 0.50 11.96 157 LEU A O 1
ATOM 1356 N N . LEU A 1 180 ? 10.941 -14.422 -35.419 1.00 10.67 158 LEU A N 1
ATOM 1357 C CA . LEU A 1 180 ? 9.632 -13.906 -34.970 1.00 11.20 158 LEU A CA 1
ATOM 1358 C C . LEU A 1 180 ? 9.765 -13.381 -33.540 1.00 10.75 158 LEU A C 1
ATOM 1359 O O . LEU A 1 180 ? 9.227 -12.331 -33.179 1.00 11.35 158 LEU A O 1
ATOM 1364 N N . ASN A 1 181 ? 10.426 -14.212 -32.673 1.00 11.59 159 ASN A N 1
ATOM 1365 C CA . ASN A 1 181 ? 10.639 -13.738 -31.280 1.00 11.35 159 ASN A CA 1
ATOM 1366 C C . ASN A 1 181 ? 11.556 -12.524 -31.186 1.00 11.40 159 ASN A C 1
ATOM 1367 O O . ASN A 1 181 ? 11.294 -11.627 -30.413 1.00 12.20 159 ASN A O 1
ATOM 1372 N N . ASP A 1 182 ? 12.601 -12.509 -32.018 1.00 12.23 160 ASP A N 1
ATOM 1373 C CA . ASP A 1 182 ? 13.513 -11.353 -32.079 1.00 13.18 160 ASP A CA 1
ATOM 1374 C C . ASP A 1 182 ? 12.714 -10.104 -32.384 1.00 11.45 160 ASP A C 1
ATOM 1375 O O . ASP A 1 182 ? 12.965 -9.025 -31.810 1.00 13.23 160 ASP A O 1
ATOM 1380 N N . PHE A 1 183 ? 11.834 -10.176 -33.376 1.00 12.09 161 PHE A N 1
ATOM 1381 C CA . PHE A 1 183 ? 11.078 -8.985 -33.764 1.00 12.01 161 PHE A CA 1
ATOM 1382 C C . PHE A 1 183 ? 10.217 -8.452 -32.637 1.00 12.57 161 PHE A C 1
ATOM 1383 O O . PHE A 1 183 ? 10.202 -7.270 -32.337 1.00 14.05 161 PHE A O 1
ATOM 1391 N N . LEU A 1 184 ? 9.555 -9.388 -31.936 1.00 11.69 162 LEU A N 1
ATOM 1392 C CA . LEU A 1 184 ? 8.710 -8.969 -30.793 1.00 12.89 162 LEU A CA 1
ATOM 1393 C C . LEU A 1 184 ? 9.631 -8.371 -29.674 1.00 12.71 162 LEU A C 1
ATOM 1394 O O . LEU A 1 184 ? 9.328 -7.364 -29.098 1.00 13.60 162 LEU A O 1
ATOM 1399 N N . LEU A 1 185 ? 10.699 -9.065 -29.332 1.00 11.69 163 LEU A N 1
ATOM 1400 C CA . LEU A 1 185 ? 11.522 -8.630 -28.225 1.00 11.60 163 LEU A CA 1
ATOM 1401 C C . LEU A 1 185 ? 12.199 -7.295 -28.527 1.00 13.19 163 LEU A C 1
ATOM 1402 O O . LEU A 1 185 ? 12.263 -6.446 -27.616 1.00 13.60 163 LEU A O 1
ATOM 1407 N N . LYS A 1 186 ? 12.749 -7.103 -29.735 1.00 13.81 164 LYS A N 1
ATOM 1408 C CA . LYS A 1 186 ? 13.426 -5.839 -30.037 1.00 14.87 164 LYS A CA 1
ATOM 1409 C C . LYS A 1 186 ? 12.454 -4.680 -30.063 1.00 16.09 164 LYS A C 1
ATOM 1410 O O . LYS A 1 186 ? 12.898 -3.530 -29.966 1.00 18.28 164 LYS A O 1
ATOM 1416 N N . SER A 1 187 ? 11.168 -4.946 -30.173 1.00 14.78 165 SER A N 1
ATOM 1417 C CA . SER A 1 187 ? 10.103 -3.949 -30.171 1.00 16.39 165 SER A CA 1
ATOM 1418 C C . SER A 1 187 ? 9.719 -3.504 -28.773 1.00 17.67 165 SER A C 1
ATOM 1419 O O . SER A 1 187 ? 8.903 -2.590 -28.635 1.00 21.74 165 SER A O 1
ATOM 1422 N N . HIS A 1 188 ? 10.316 -4.091 -27.741 1.00 16.55 166 HIS A N 1
ATOM 1423 C CA . HIS A 1 188 ? 10.035 -3.789 -26.361 1.00 17.55 166 HIS A CA 1
ATOM 1424 C C . HIS A 1 188 ? 11.313 -3.384 -25.622 1.00 18.21 166 HIS A C 1
ATOM 1425 O O . HIS A 1 188 ? 12.434 -3.649 -26.048 1.00 18.74 166 HIS A O 1
ATOM 1432 N N . GLN A 1 189 ? 11.129 -2.771 -24.474 1.00 20.33 167 GLN A N 1
ATOM 1433 C CA A GLN A 1 189 ? 12.236 -2.254 -23.681 0.60 20.13 167 GLN A CA 1
ATOM 1434 C CA B GLN A 1 189 ? 12.240 -2.248 -23.675 0.40 19.70 167 GLN A CA 1
ATOM 1435 C C . GLN A 1 189 ? 12.698 -3.268 -22.651 1.00 18.57 167 GLN A C 1
ATOM 1436 O O . GLN A 1 189 ? 12.258 -3.253 -21.525 1.00 18.32 167 GLN A O 1
ATOM 1447 N N . LEU A 1 190 ? 13.545 -4.165 -23.109 1.00 17.87 168 LEU A N 1
ATOM 1448 C CA . LEU A 1 190 ? 14.165 -5.164 -22.262 1.00 15.62 168 LEU A CA 1
ATOM 1449 C C . LEU A 1 190 ? 15.446 -5.704 -22.884 1.00 14.91 168 LEU A C 1
ATOM 1450 O O . LEU A 1 190 ? 15.588 -5.732 -24.112 1.00 17.27 168 LEU A O 1
ATOM 1455 N N A ASP A 1 191 ? 16.349 -6.152 -22.044 0.50 13.60 169 ASP A N 1
ATOM 1456 N N B ASP A 1 191 ? 16.370 -6.120 -22.044 0.50 13.89 169 ASP A N 1
ATOM 1457 C CA A ASP A 1 191 ? 17.572 -6.763 -22.441 0.50 14.08 169 ASP A CA 1
ATOM 1458 C CA B ASP A 1 191 ? 17.547 -6.779 -22.470 0.50 14.44 169 ASP A CA 1
ATOM 1459 C C A ASP A 1 191 ? 17.343 -8.256 -22.606 0.50 13.14 169 ASP A C 1
ATOM 1460 C C B ASP A 1 191 ? 17.216 -8.235 -22.668 0.50 13.04 169 ASP A C 1
ATOM 1461 O O A ASP A 1 191 ? 16.981 -8.931 -21.640 0.50 12.85 169 ASP A O 1
ATOM 1462 O O B ASP A 1 191 ? 16.621 -8.856 -21.803 0.50 13.95 169 ASP A O 1
ATOM 1471 N N . TYR A 1 192 ? 17.651 -8.809 -23.782 1.00 12.54 170 TYR A N 1
ATOM 1472 C CA . TYR A 1 192 ? 17.343 -10.158 -24.070 1.00 11.61 170 TYR A CA 1
ATOM 1473 C C . TYR A 1 192 ? 18.465 -10.857 -24.846 1.00 11.50 170 TYR A C 1
ATOM 1474 O O . TYR A 1 192 ? 19.280 -10.206 -25.525 1.00 12.30 170 TYR A O 1
ATOM 1483 N N A LYS A 1 193 ? 18.419 -12.187 -24.831 0.50 11.57 171 LYS A N 1
ATOM 1484 N N B LYS A 1 193 ? 18.562 -12.188 -24.718 0.50 10.87 171 LYS A N 1
ATOM 1485 C CA A LYS A 1 193 ? 19.332 -13.044 -25.513 0.50 11.61 171 LYS A CA 1
ATOM 1486 C CA B LYS A 1 193 ? 19.354 -13.009 -25.589 0.50 10.67 171 LYS A CA 1
ATOM 1487 C C A LYS A 1 193 ? 18.594 -14.328 -25.959 0.50 11.22 171 LYS A C 1
ATOM 1488 C C B LYS A 1 193 ? 18.451 -14.161 -26.037 0.50 10.46 171 LYS A C 1
ATOM 1489 O O A LYS A 1 193 ? 17.950 -15.009 -25.150 0.50 9.48 171 LYS A O 1
ATOM 1490 O O B LYS A 1 193 ? 17.527 -14.552 -25.308 0.50 9.45 171 LYS A O 1
ATOM 1501 N N . ILE A 1 194 ? 18.738 -14.674 -27.250 1.00 10.74 172 ILE A N 1
ATOM 1502 C CA . ILE A 1 194 ? 18.175 -15.854 -27.808 1.00 10.27 172 ILE A CA 1
ATOM 1503 C C . ILE A 1 194 ? 19.253 -16.918 -27.875 1.00 10.34 172 ILE A C 1
ATOM 1504 O O . ILE A 1 194 ? 20.349 -16.636 -28.421 1.00 11.99 172 ILE A O 1
ATOM 1509 N N . ALA A 1 195 ? 19.014 -18.103 -27.341 1.00 11.11 173 ALA A N 1
ATOM 1510 C CA . ALA A 1 195 ? 19.979 -19.186 -27.300 1.00 10.85 173 ALA A CA 1
ATOM 1511 C C . ALA A 1 195 ? 19.351 -20.435 -27.788 1.00 10.70 173 ALA A C 1
ATOM 1512 O O . ALA A 1 195 ? 18.294 -20.893 -27.277 1.00 11.89 173 ALA A O 1
ATOM 1514 N N . ILE A 1 196 ? 19.964 -21.123 -28.766 1.00 11.43 174 ILE A N 1
ATOM 1515 C CA . ILE A 1 196 ? 19.519 -22.391 -29.271 1.00 10.58 174 ILE A CA 1
ATOM 1516 C C . ILE A 1 196 ? 19.926 -23.526 -28.372 1.00 11.33 174 ILE A C 1
ATOM 1517 O O . ILE A 1 196 ? 21.136 -23.662 -28.018 1.00 11.54 174 ILE A O 1
ATOM 1522 N N . ASN A 1 197 ? 18.962 -24.388 -27.988 1.00 10.91 175 ASN A N 1
ATOM 1523 C CA . ASN A 1 197 ? 19.254 -25.588 -27.203 1.00 10.93 175 ASN A CA 1
ATOM 1524 C C . ASN A 1 197 ? 19.569 -26.748 -28.151 1.00 12.00 175 ASN A C 1
ATOM 1525 O O . ASN A 1 197 ? 18.668 -27.387 -28.717 1.00 12.18 175 ASN A O 1
ATOM 1530 N N . LEU A 1 198 ? 20.836 -26.889 -28.427 1.00 11.72 176 LEU A N 1
ATOM 1531 C CA . LEU A 1 198 ? 21.355 -27.854 -29.394 1.00 12.04 176 LEU A CA 1
ATOM 1532 C C . LEU A 1 198 ? 21.584 -29.196 -28.728 1.00 13.48 176 LEU A C 1
ATOM 1533 O O . LEU A 1 198 ? 22.426 -29.339 -27.847 1.00 13.50 176 LEU A O 1
ATOM 1538 N N . LYS A 1 199 ? 20.748 -30.120 -29.127 1.00 15.69 177 LYS A N 1
ATOM 1539 C CA . LYS A 1 199 ? 20.689 -31.442 -28.471 1.00 16.96 177 LYS A CA 1
ATOM 1540 C C . LYS A 1 199 ? 21.780 -32.311 -29.069 1.00 18.90 177 LYS A C 1
ATOM 1541 O O . LYS A 1 199 ? 22.293 -32.183 -30.185 1.00 18.13 177 LYS A O 1
ATOM 1547 N N . GLY A 1 200 ? 22.155 -33.280 -28.242 1.00 19.91 178 GLY A N 1
ATOM 1548 C CA . GLY A 1 200 ? 22.999 -34.345 -28.635 1.00 20.02 178 GLY A CA 1
ATOM 1549 C C . GLY A 1 200 ? 22.419 -35.137 -29.824 1.00 18.99 178 GLY A C 1
ATOM 1550 O O . GLY A 1 200 ? 21.204 -35.394 -29.917 1.00 22.69 178 GLY A O 1
ATOM 1551 N N . ASN A 1 201 ? 23.309 -35.475 -30.676 1.00 18.77 179 ASN A N 1
ATOM 1552 C CA . ASN A 1 201 ? 22.992 -36.269 -31.880 1.00 18.24 179 ASN A CA 1
ATOM 1553 C C . ASN A 1 201 ? 22.417 -35.440 -33.015 1.00 17.92 179 ASN A C 1
ATOM 1554 O O . ASN A 1 201 ? 22.057 -35.985 -34.043 1.00 22.29 179 ASN A O 1
ATOM 1556 N N . ASN A 1 202 ? 22.343 -34.120 -32.916 1.00 15.51 180 ASN A N 1
ATOM 1557 C CA . ASN A 1 202 ? 21.910 -33.286 -34.013 1.00 16.27 180 ASN A CA 1
ATOM 1558 C C . ASN A 1 202 ? 23.138 -32.566 -34.689 1.00 16.99 180 ASN A C 1
ATOM 1559 O O . ASN A 1 202 ? 23.731 -31.643 -34.108 1.00 19.40 180 ASN A O 1
ATOM 1564 N N . THR A 1 203 ? 23.524 -33.054 -35.820 1.00 17.00 181 THR A N 1
ATOM 1565 C CA . THR A 1 203 ? 24.440 -32.384 -36.706 1.00 17.27 181 THR A CA 1
ATOM 1566 C C . THR A 1 203 ? 23.754 -31.876 -37.962 1.00 16.09 181 THR A C 1
ATOM 1567 O O . THR A 1 203 ? 24.444 -31.122 -38.713 1.00 17.54 181 THR A O 1
ATOM 1571 N N . ALA A 1 204 ? 22.479 -32.204 -38.240 1.00 17.30 182 ALA A N 1
ATOM 1572 C CA . ALA A 1 204 ? 21.701 -31.465 -39.305 1.00 17.74 182 ALA A CA 1
ATOM 1573 C C . ALA A 1 204 ? 21.720 -29.979 -39.043 1.00 15.94 182 ALA A C 1
ATOM 1574 O O . ALA A 1 204 ? 21.887 -29.202 -39.939 1.00 14.78 182 ALA A O 1
ATOM 1576 N N . PHE A 1 205 ? 21.677 -29.545 -37.784 1.00 14.68 183 PHE A N 1
ATOM 1577 C CA . PHE A 1 205 ? 21.682 -28.171 -37.407 1.00 13.78 183 PHE A CA 1
ATOM 1578 C C . PHE A 1 205 ? 22.797 -27.404 -38.076 1.00 13.96 183 PHE A C 1
ATOM 1579 O O . PHE A 1 205 ? 22.662 -26.363 -38.696 1.00 13.96 183 PHE A O 1
ATOM 1587 N N . HIS 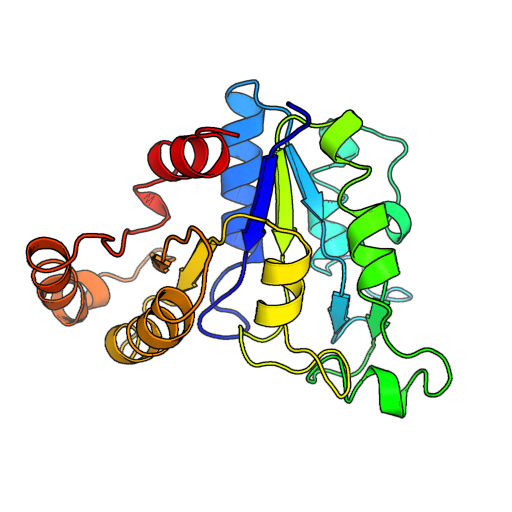A 1 206 ? 24.002 -27.972 -38.043 1.00 14.09 184 HIS A N 1
ATOM 1588 C CA . HIS A 1 206 ? 25.203 -27.300 -38.480 1.00 14.24 184 HIS A CA 1
ATOM 1589 C C . HIS A 1 206 ? 25.195 -27.082 -40.016 1.00 14.57 184 HIS A C 1
ATOM 1590 O O . HIS A 1 206 ? 25.784 -26.123 -40.483 1.00 16.04 184 HIS A O 1
ATOM 1597 N N . SER A 1 207 ? 24.635 -28.032 -40.718 1.00 16.52 185 SER A N 1
ATOM 1598 C CA . SER A 1 207 ? 24.479 -27.999 -42.184 1.00 17.99 185 SER A CA 1
ATOM 1599 C C . SER A 1 207 ? 23.318 -27.142 -42.672 1.00 18.44 185 SER A C 1
ATOM 1600 O O . SER A 1 207 ? 23.409 -26.616 -43.784 1.00 20.80 185 SER A O 1
ATOM 1603 N N . ILE A 1 208 ? 22.229 -27.097 -41.945 0.80 14.75 186 ILE A N 1
ATOM 1604 C CA . ILE A 1 208 ? 20.978 -26.552 -42.450 0.80 14.92 186 ILE A CA 1
ATOM 1605 C C . ILE A 1 208 ? 20.726 -25.122 -41.868 0.80 14.85 186 ILE A C 1
ATOM 1606 O O . ILE A 1 208 ? 20.352 -24.191 -42.593 0.80 16.90 186 ILE A O 1
ATOM 1611 N N . SER A 1 209 ? 20.857 -24.965 -40.567 1.00 14.29 187 SER A N 1
ATOM 1612 C CA . SER A 1 209 ? 20.478 -23.736 -39.910 1.00 13.88 187 SER A CA 1
ATOM 1613 C C . SER A 1 209 ? 21.607 -22.816 -39.533 1.00 13.64 187 SER A C 1
ATOM 1614 O O . SER A 1 209 ? 21.498 -21.585 -39.634 1.00 14.30 187 SER A O 1
ATOM 1617 N N . LEU A 1 210 ? 22.687 -23.411 -39.033 1.00 13.59 188 LEU A N 1
ATOM 1618 C CA . LEU A 1 210 ? 23.839 -22.617 -38.596 1.00 14.13 188 LEU A CA 1
ATOM 1619 C C . LEU A 1 210 ? 24.373 -21.641 -39.649 1.00 14.48 188 LEU A C 1
ATOM 1620 O O . LEU A 1 210 ? 24.727 -20.557 -39.283 1.00 14.43 188 LEU A O 1
ATOM 1625 N N . PRO A 1 211 ? 24.386 -22.020 -40.972 1.00 14.19 189 PRO A N 1
ATOM 1626 C CA . PRO A 1 211 ? 24.934 -21.035 -41.907 1.00 14.87 189 PRO A CA 1
ATOM 1627 C C . PRO A 1 211 ? 24.171 -19.701 -41.825 1.00 14.26 189 PRO A C 1
ATOM 1628 O O . PRO A 1 211 ? 24.761 -18.653 -41.978 1.00 14.92 189 PRO A O 1
ATOM 1632 N N . TYR A 1 212 ? 22.850 -19.735 -41.664 1.00 13.18 190 TYR A N 1
ATOM 1633 C CA . TYR A 1 212 ? 22.124 -18.486 -41.569 1.00 14.07 190 TYR A CA 1
ATOM 1634 C C . TYR A 1 212 ? 22.366 -17.799 -40.199 1.00 12.57 190 TYR A C 1
ATOM 1635 O O . TYR A 1 212 ? 22.449 -16.592 -40.135 1.00 12.97 190 TYR A O 1
ATOM 1644 N N . ILE A 1 213 ? 22.385 -18.571 -39.110 1.00 11.82 191 ILE A N 1
ATOM 1645 C CA . ILE A 1 213 ? 22.670 -17.972 -37.813 1.00 12.58 191 ILE A CA 1
ATOM 1646 C C . ILE A 1 213 ? 23.991 -17.171 -37.882 1.00 12.72 191 ILE A C 1
ATOM 1647 O O . ILE A 1 213 ? 24.068 -16.089 -37.385 1.00 13.26 191 ILE A O 1
ATOM 1652 N N . GLU A 1 214 ? 24.981 -17.759 -38.523 1.00 13.37 192 GLU A N 1
ATOM 1653 C CA A GLU A 1 214 ? 26.260 -17.052 -38.660 0.70 14.78 192 GLU A CA 1
ATOM 1654 C CA B GLU A 1 214 ? 26.294 -17.139 -38.748 0.30 14.14 192 GLU A CA 1
ATOM 1655 C C . GLU A 1 214 ? 26.110 -15.759 -39.434 1.00 14.05 192 GLU A C 1
ATOM 1656 O O . GLU A 1 214 ? 26.652 -14.716 -39.025 1.00 14.44 192 GLU A O 1
ATOM 1667 N N . LEU A 1 215 ? 25.390 -15.793 -40.554 1.00 14.19 193 LEU A N 1
ATOM 1668 C CA . LEU A 1 215 ? 25.139 -14.572 -41.329 1.00 14.34 193 LEU A CA 1
ATOM 1669 C C . LEU A 1 215 ? 24.400 -13.534 -40.546 1.00 14.14 193 LEU A C 1
ATOM 1670 O O . LEU A 1 215 ? 24.770 -12.363 -40.501 1.00 15.35 193 LEU A O 1
ATOM 1675 N N . PHE A 1 216 ? 23.325 -13.977 -39.870 1.00 13.46 194 PHE A N 1
ATOM 1676 C CA . PHE A 1 216 ? 22.523 -13.085 -39.087 1.00 13.32 194 PHE A CA 1
ATOM 1677 C C . PHE A 1 216 ? 23.386 -12.381 -38.053 1.00 13.55 194 PHE A C 1
ATOM 1678 O O . PHE A 1 216 ? 23.234 -11.189 -37.762 1.00 14.61 194 PHE A O 1
ATOM 1686 N N . ASN A 1 217 ? 24.255 -13.133 -37.416 1.00 12.81 195 ASN A N 1
ATOM 1687 C CA . ASN A 1 217 ? 25.080 -12.603 -36.335 1.00 13.83 195 ASN A CA 1
ATOM 1688 C C . ASN A 1 217 ? 26.082 -11.567 -36.837 1.00 14.77 195 ASN A C 1
ATOM 1689 O O . ASN A 1 217 ? 26.463 -10.647 -36.110 1.00 15.29 195 ASN A O 1
ATOM 1694 N N . THR A 1 218 ? 26.541 -11.681 -38.081 1.00 15.17 196 THR A N 1
ATOM 1695 C CA . THR A 1 218 ? 27.390 -10.596 -38.642 1.00 16.91 196 THR A CA 1
ATOM 1696 C C . THR A 1 218 ? 26.639 -9.281 -38.872 1.00 17.47 196 THR A C 1
ATOM 1697 O O . THR A 1 218 ? 27.275 -8.215 -39.007 1.00 18.43 196 THR A O 1
ATOM 1701 N N . ARG A 1 219 ? 25.327 -9.370 -39.025 1.00 16.49 197 ARG A N 1
ATOM 1702 C CA . ARG A 1 219 ? 24.442 -8.302 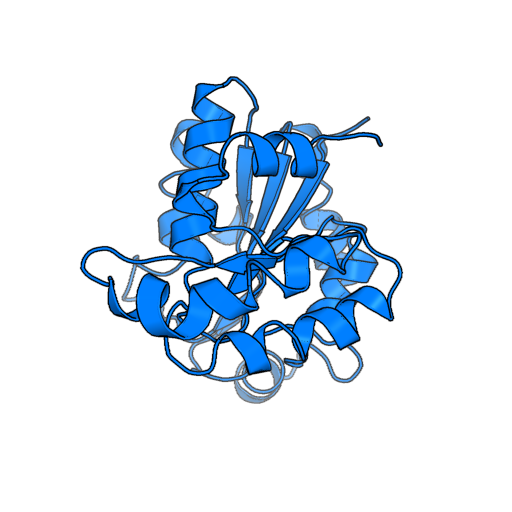-39.345 1.00 18.91 197 ARG A CA 1
ATOM 1703 C C . ARG A 1 219 ? 23.632 -7.726 -38.236 1.00 17.63 197 ARG A C 1
ATOM 1704 O O . ARG A 1 219 ? 22.949 -6.734 -38.409 1.00 20.06 197 ARG A O 1
ATOM 1712 N N . SER A 1 220 ? 23.748 -8.345 -37.024 1.00 18.36 198 SER A N 1
ATOM 1713 C CA . SER A 1 220 ? 22.931 -8.000 -35.844 1.00 18.15 198 SER A CA 1
ATOM 1714 C C . SER A 1 220 ? 23.783 -7.556 -34.705 1.00 19.13 198 SER A C 1
ATOM 1715 O O . SER A 1 220 ? 24.915 -8.012 -34.520 1.00 20.39 198 SER A O 1
ATOM 1718 N N . ASN A 1 221 ? 23.301 -6.595 -33.969 1.00 17.44 199 ASN A N 1
ATOM 1719 C CA . ASN A 1 221 ? 23.977 -6.168 -32.770 1.00 18.01 199 ASN A CA 1
ATOM 1720 C C . ASN A 1 221 ? 23.684 -7.079 -31.570 1.00 17.50 199 ASN A C 1
ATOM 1721 O O . ASN A 1 221 ? 24.371 -6.922 -30.554 1.00 20.83 199 ASN A O 1
ATOM 1726 N N . ASN A 1 222 ? 22.724 -7.978 -31.678 1.00 16.96 200 ASN A N 1
ATOM 1727 C CA . ASN A 1 222 ? 22.348 -8.918 -30.625 1.00 16.76 200 ASN A CA 1
ATOM 1728 C C . ASN A 1 222 ? 22.307 -10.333 -31.216 1.00 16.67 200 ASN A C 1
ATOM 1729 O O . ASN A 1 222 ? 21.327 -10.756 -31.812 1.00 17.69 200 ASN A O 1
ATOM 1734 N N . PRO A 1 223 ? 23.402 -11.071 -31.109 1.00 13.72 201 PRO A N 1
ATOM 1735 C CA . PRO A 1 223 ? 23.518 -12.310 -31.871 1.00 13.95 201 PRO A CA 1
ATOM 1736 C C . PRO A 1 223 ? 22.689 -13.424 -31.215 1.00 12.01 201 PRO A C 1
ATOM 1737 O O . PRO A 1 223 ? 22.553 -13.449 -30.005 1.00 13.81 201 PRO A O 1
ATOM 1741 N N . ILE A 1 224 ? 22.328 -14.403 -32.036 1.00 11.09 202 ILE A N 1
ATOM 1742 C CA . ILE A 1 224 ? 21.744 -15.650 -31.569 1.00 11.49 202 ILE A CA 1
ATOM 1743 C C . ILE A 1 224 ? 22.888 -16.588 -31.220 1.00 12.30 202 ILE A C 1
ATOM 1744 O O . ILE A 1 224 ? 23.767 -16.832 -32.064 1.00 13.57 202 ILE A O 1
ATOM 1749 N N . VAL A 1 225 ? 22.902 -17.117 -30.009 1.00 12.10 203 VAL A N 1
ATOM 1750 C CA . VAL A 1 225 ? 23.976 -18.003 -29.575 1.00 12.18 203 VAL A CA 1
ATOM 1751 C C . VAL A 1 225 ? 23.464 -19.427 -29.456 1.00 11.76 203 VAL A C 1
ATOM 1752 O O . VAL A 1 225 ? 22.276 -19.685 -29.508 1.00 12.16 203 VAL A O 1
ATOM 1756 N N . ILE A 1 226 ? 24.402 -20.355 -29.230 1.00 12.57 204 ILE A N 1
ATOM 1757 C CA . ILE A 1 226 ? 24.092 -21.725 -28.903 1.00 11.93 204 ILE A CA 1
ATOM 1758 C C . ILE A 1 226 ? 24.236 -21.918 -27.397 1.00 11.28 204 ILE A C 1
ATOM 1759 O O . ILE A 1 226 ? 25.273 -21.610 -26.837 1.00 12.39 204 ILE A O 1
ATOM 1764 N N . PHE A 1 227 ? 23.165 -22.336 -26.721 1.00 11.85 205 PHE A N 1
ATOM 1765 C CA . PHE A 1 227 ? 23.192 -22.401 -25.262 1.00 11.28 205 PHE A CA 1
ATOM 1766 C C . PHE A 1 227 ? 24.401 -23.171 -24.734 1.00 12.52 205 PHE A C 1
ATOM 1767 O O . PHE A 1 227 ? 25.092 -22.671 -23.833 1.00 12.41 205 PHE A O 1
ATOM 1775 N N . GLN A 1 228 ? 24.668 -24.350 -25.321 1.00 11.87 206 GLN A N 1
ATOM 1776 C CA . GLN A 1 228 ? 25.699 -25.229 -24.812 1.00 12.29 206 GLN A CA 1
ATOM 1777 C C . GLN A 1 228 ? 27.074 -24.575 -24.909 1.00 13.26 206 GLN A C 1
ATOM 1778 O O . GLN A 1 228 ? 27.968 -24.997 -24.198 1.00 14.59 206 GLN A O 1
ATOM 1784 N N . GLN A 1 229 ? 27.286 -23.636 -25.810 1.00 12.10 207 GLN A N 1
ATOM 1785 C CA . GLN A 1 229 ? 28.551 -22.902 -25.982 1.00 13.16 207 GLN A CA 1
ATOM 1786 C C . GLN A 1 229 ? 28.668 -21.713 -25.058 1.00 14.13 207 GLN A C 1
ATOM 1787 O O . GLN A 1 229 ? 29.661 -20.975 -25.116 1.00 15.85 207 GLN A O 1
ATOM 1793 N N . SER A 1 230 ? 27.593 -21.370 -24.341 1.00 12.81 208 SER A N 1
ATOM 1794 C CA . SER A 1 230 ? 27.387 -20.019 -23.855 1.00 12.66 208 SER A CA 1
ATOM 1795 C C . SER A 1 230 ? 27.140 -19.945 -22.365 1.00 12.95 208 SER A C 1
ATOM 1796 O O . SER A 1 230 ? 26.582 -18.905 -21.924 1.00 13.84 208 SER A O 1
ATOM 1799 N N . LEU A 1 231 ? 27.489 -20.909 -21.562 1.00 13.39 209 LEU A N 1
ATOM 1800 C CA A LEU A 1 231 ? 27.218 -20.763 -20.111 0.50 13.83 209 LEU A CA 1
ATOM 1801 C CA B LEU A 1 231 ? 27.220 -20.799 -20.107 0.50 14.36 209 LEU A CA 1
ATOM 1802 C C . LEU A 1 231 ? 27.878 -19.563 -19.483 1.00 14.40 209 LEU A C 1
ATOM 1803 O O . LEU A 1 231 ? 27.256 -18.788 -18.743 1.00 13.71 209 LEU A O 1
ATOM 1812 N N . LYS A 1 232 ? 29.127 -19.327 -19.826 1.00 14.32 210 LYS A N 1
ATOM 1813 C CA . LYS A 1 232 ? 29.827 -18.168 -19.247 1.00 15.25 210 LYS A CA 1
ATOM 1814 C C . LYS A 1 232 ? 29.279 -16.838 -19.741 1.00 15.61 210 LYS A C 1
ATOM 1815 O O . LYS A 1 232 ? 29.027 -15.915 -18.976 1.00 15.06 210 LYS A O 1
ATOM 1819 N N . VAL A 1 233 ? 29.046 -16.749 -21.056 1.00 14.70 211 VAL A N 1
ATOM 1820 C CA . VAL A 1 233 ? 28.464 -15.580 -21.627 1.00 15.79 211 VAL A CA 1
ATOM 1821 C C . VAL A 1 233 ? 27.067 -15.297 -21.032 1.00 14.93 211 VAL A C 1
ATOM 1822 O O . VAL A 1 233 ? 26.704 -14.157 -20.811 1.00 14.36 211 VAL A O 1
ATOM 1826 N N . LEU A 1 234 ? 26.259 -16.332 -20.808 1.00 13.27 212 LEU A N 1
ATOM 1827 C CA . LEU A 1 234 ? 24.896 -16.128 -20.323 1.00 12.86 212 LEU A CA 1
ATOM 1828 C C . LEU A 1 234 ? 24.929 -15.782 -18.832 1.00 12.78 212 LEU A C 1
ATOM 1829 O O . LEU A 1 234 ? 24.114 -14.964 -18.393 1.00 13.18 212 LEU A O 1
ATOM 1834 N N . MET A 1 235 ? 25.867 -16.308 -18.062 1.00 12.68 213 MET A N 1
ATOM 1835 C CA . MET A 1 235 ? 26.032 -15.840 -16.675 1.00 14.05 213 MET A CA 1
ATOM 1836 C C . MET A 1 235 ? 26.410 -14.382 -16.636 1.00 14.43 213 MET A C 1
ATOM 1837 O O . MET A 1 235 ? 25.843 -13.586 -15.864 1.00 14.32 213 MET A O 1
ATOM 1842 N N . SER A 1 236 ? 27.345 -14.002 -17.489 1.00 14.29 214 SER A N 1
ATOM 1843 C CA . SER A 1 236 ? 27.768 -12.584 -17.603 1.00 15.21 214 SER A CA 1
ATOM 1844 C C . SER A 1 236 ? 26.571 -11.710 -17.953 1.00 13.34 214 SER A C 1
ATOM 1845 O O . SER A 1 236 ? 26.334 -10.670 -17.332 1.00 15.77 214 SER A O 1
ATOM 1848 N N . PHE A 1 237 ? 25.813 -12.117 -18.963 1.00 14.24 215 PHE A N 1
ATOM 1849 C CA . PHE A 1 237 ? 24.613 -11.408 -19.376 1.00 14.14 215 PHE A CA 1
ATOM 1850 C C . PHE A 1 237 ? 23.635 -11.216 -18.234 1.00 13.61 215 PHE A C 1
ATOM 1851 O O . PHE A 1 237 ? 23.161 -10.099 -17.984 1.00 13.89 215 PHE A O 1
ATOM 1859 N N . ALA A 1 238 ? 23.379 -12.287 -17.510 1.00 12.59 216 ALA A N 1
ATOM 1860 C CA . ALA A 1 238 ? 22.354 -12.240 -16.425 1.00 13.30 216 ALA A CA 1
ATOM 1861 C C . ALA A 1 238 ? 22.788 -11.288 -15.334 1.00 14.28 216 ALA A C 1
ATOM 1862 O O . ALA A 1 238 ? 21.951 -10.641 -14.712 1.00 15.07 216 ALA A O 1
ATOM 1864 N N . LEU A 1 239 ? 24.089 -11.232 -15.060 1.00 13.31 217 LEU A N 1
ATOM 1865 C CA . LEU A 1 239 ? 24.583 -10.447 -13.908 1.00 13.91 217 LEU A CA 1
ATOM 1866 C C . LEU A 1 239 ? 25.038 -9.049 -14.247 1.00 14.03 217 LEU A C 1
ATOM 1867 O O . LEU A 1 239 ? 25.350 -8.279 -13.321 1.00 16.47 217 LEU A O 1
ATOM 1872 N N . LYS A 1 240 ? 25.060 -8.684 -15.502 1.00 14.35 218 LYS A N 1
ATOM 1873 C CA . LYS A 1 240 ? 25.704 -7.433 -15.819 1.00 17.49 218 LYS A CA 1
ATOM 1874 C C . LYS A 1 240 ? 24.891 -6.243 -15.370 1.00 19.85 218 LYS A C 1
ATOM 1875 O O . LYS A 1 240 ? 23.655 -6.220 -15.502 1.00 19.41 218 LYS A O 1
ATOM 1881 N N . GLY A 1 241 ? 25.582 -5.180 -14.915 1.00 18.06 219 GLY A N 1
ATOM 1882 C CA . GLY A 1 241 ? 24.908 -3.851 -14.676 1.00 22.47 219 GLY A CA 1
ATOM 1883 C C . GLY A 1 241 ? 24.043 -3.858 -13.454 1.00 26.25 219 GLY A C 1
ATOM 1884 O O . GLY A 1 241 ? 24.207 -4.695 -12.582 1.00 25.15 219 GLY A O 1
ATOM 1885 N N . SER A 1 242 ? 23.129 -2.887 -13.431 1.00 32.10 220 SER A N 1
ATOM 1886 C CA . SER A 1 242 ? 22.045 -2.822 -12.406 1.00 35.48 220 SER A CA 1
ATOM 1887 C C . SER A 1 242 ? 20.949 -3.907 -12.649 1.00 37.30 220 SER A C 1
ATOM 1888 O O . SER A 1 242 ? 20.018 -4.069 -11.814 1.00 41.35 220 SER A O 1
#

Organism: Helicobacter pylori (strain ATCC 700392 / 26695) (NCBI:txid85962)

Solvent-accessible surface area: 10903 Å² total; per-residue (Å²): 191,118,18,28,11,0,0,0,3,2,26,54,95,140,1,12,16,21,76,0,0,72,74,0,3,125,60,0,52,92,66,62,21,80,2,0,2,0,9,1,1,11,30,40,14,54,49,92,140,68,121,69,13,32,0,18,48,0,26,103,40,3,76,145,72,48,160,85,13,57,34,148,48,0,4,42,37,52,9,115,77,137,34,29,1,15,72,0,6,83,105,70,60,84,144,35,82,6,66,5,84,54,0,26,120,109,0,68,78,32,8,142,80,14,69,0,0,0,0,3,3,12,34,12,5,89,32,49,0,23,137,160,35,38,2,4,47,0,0,43,74,0,180,6,24,0,0,0,0,0,18,4,83,156,31,0,51,94,42,0,53,113,20,14,132,45,0,129,71,73,174,30,59,21,18,4,0,0,8,25,98,72,115,30,107,65,5,82,80,98,3,41,70,87,5,104,107,26,45,114,212,34,163,43,48,4,27,10,0,78,138,6,45,107,79,1,30,65,15,0,50,101,58,108